Protein AF-A0A6A5HK10-F1 (afdb_monomer)

Sequence (212 aa):
MHELLRQLNNTPPDVFVHPAGTGGTLSSIGRYAKKYGLKTEIVLADTQYSVYFDYVLNGTFSENTGAHHWITPGMAGIGYGAMGPARIAQTTSLDPAVIDRVLKMPDLASTAAMKVARDIGINGGTSTGVNFLAALHIGALLPPDRPVTVATILADSGKYYETTYFNREWIGAKFEFHGGLKVFDCWVEIIKKCFENGKDPLKIGQEACKNF

Nearest PDB structures (foldseek):
  3spx-as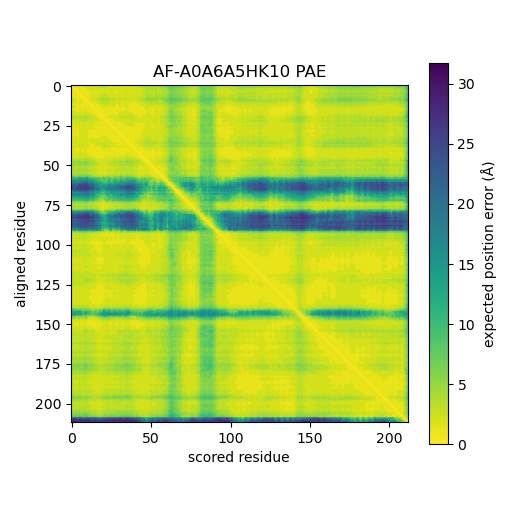sembly1_A  TM=8.110E-01  e=4.052E-06  Leishmania donovani
  7cm8-assembly1_A-2  TM=7.970E-01  e=3.004E-06  Haemophilus influenzae Rd KW20
  8b9y-assembly1_B  TM=7.874E-01  e=4.849E-06  Trypanosoma cruzi
  8b9y-assembly2_D  TM=7.874E-01  e=1.121E-05  Trypanosoma cruzi
  5xcw-assembly1_X-2  TM=8.137E-01  e=3.099E-05  Haemophilus influenzae Rd KW20

Secondary structure (DSSP, 8-state):
-HHHHHHTTTPPPSEEEE--SSSHHHHHHHHHHHHTT---EEEEEEETT-SHHHHHHHSS--TTSGGGG--TT--TTSS--SSSTTTTT---S--GGG-SEEEEE-HHHHHHHHHHHHHTT--B-HHHHHHHHHHHHHHHHS-TTS---EE----SBGGGGTTTTT-HHHHHHHSGGGTHHHHHHHHHHHHHHHHHHT--HHHHHHHHS---

pLDDT: mean 89.53, std 13.71, range [44.16, 98.69]

Solvent-accessible surface area (backbone atoms only — not comparable to full-atom values): 11323 Å² total; per-residue (Å²): 94,72,66,56,21,62,75,45,77,70,42,72,41,48,28,40,40,39,55,36,46,59,19,49,68,60,26,54,39,20,48,48,30,62,75,70,68,47,80,44,46,26,31,39,40,26,37,63,30,23,33,56,54,52,24,52,77,66,77,43,83,54,93,83,32,34,38,90,61,47,54,76,74,64,48,68,84,34,38,44,51,64,67,63,51,62,63,70,72,69,58,65,53,51,49,47,90,44,50,75,44,75,42,79,40,51,52,58,51,18,40,20,30,25,50,55,40,37,77,76,72,46,62,32,26,58,55,32,1,40,34,50,45,47,47,44,34,53,57,42,72,48,70,88,88,56,93,77,46,73,41,70,76,69,87,47,56,27,79,84,28,56,81,36,78,68,22,65,69,44,38,34,71,49,33,44,92,70,40,19,55,66,27,32,53,43,29,37,54,40,42,53,57,16,69,76,70,59,44,40,30,60,68,52,32,62,71,72,37,55,76,127

Foldseek 3Di:
DVVCCVVVVNQDFQEEEFFDLLQQVLLVVLCVCVVVVHNYAREHLAEQQAQVQVCLVPVARDPPRSLVVDAPPTFPSGGDHCDDPNVVVRGGSNDSVSHRYYHYDYQLLLLLQCVLCVVVPNFAGSRNSSLRLVVLQVQQVDDPPDDGGYDYDRPGGNVVAVVASVDLVNQQVRCVVQVHPQLSVLSNVLSVVCVVVSHRSRVVSVVVRHRD

Organism: Caenorhabditis remanei (NCBI:txid31234)

InterPro domains:
  IPR001926 Tryptophan synthase beta chain-like, PALP domain [PF00291] (2-150)
  IPR036052 Tryptophan synthase beta chain-like, PALP domain superfamily [G3DSA:3.40.50.1100] (1-175)
  IPR036052 Tryptophan synthase beta chain-like, PALP domain superfamily [SSF53686] (2-172)
  IPR050214 Cysteine synthase/Cystathionine beta-synthase [PTHR10314] (1-170)

Mean predicted aligned error: 5.03 Å

Structure (mmCIF, N/CA/C/O backbone):
data_AF-A0A6A5HK10-F1
#
_entry.id   AF-A0A6A5HK10-F1
#
loop_
_atom_site.group_PDB
_atom_site.id
_atom_site.type_symbol
_atom_site.label_atom_id
_atom_site.label_alt_id
_atom_site.label_comp_id
_atom_site.label_asym_id
_atom_site.label_entity_id
_atom_site.label_seq_id
_atom_site.pdbx_PDB_ins_code
_atom_site.Cartn_x
_atom_site.Cartn_y
_atom_site.Cartn_z
_atom_site.occupancy
_atom_site.B_iso_or_equiv
_atom_site.auth_seq_id
_atom_site.auth_comp_id
_atom_site.auth_asym_id
_atom_site.auth_atom_id
_atom_site.pdbx_PDB_model_num
ATOM 1 N N . MET A 1 1 ? -10.322 11.257 8.857 1.00 93.56 1 MET A N 1
ATOM 2 C CA . MET A 1 1 ? -11.019 10.300 9.752 1.00 93.56 1 MET A CA 1
ATOM 3 C C . MET A 1 1 ? -12.491 10.654 9.905 1.00 93.56 1 MET A C 1
ATOM 5 O O . MET A 1 1 ? -13.304 9.758 9.754 1.00 93.56 1 MET A O 1
ATOM 9 N N . HIS A 1 2 ? -12.858 11.923 10.129 1.00 94.56 2 HIS A N 1
ATOM 10 C CA . HIS A 1 2 ? -14.268 12.345 10.123 1.00 94.56 2 HIS A CA 1
ATOM 11 C C . HIS A 1 2 ? -15.047 11.864 8.887 1.00 94.56 2 HIS A C 1
ATOM 13 O O . HIS A 1 2 ? -16.120 11.287 9.033 1.00 94.56 2 HIS A O 1
ATOM 19 N N . GLU A 1 3 ? -14.495 12.026 7.681 1.00 96.69 3 GLU A N 1
ATOM 20 C CA . GLU A 1 3 ? -15.150 11.575 6.448 1.00 96.69 3 GLU A CA 1
ATOM 21 C C . GLU A 1 3 ? -15.277 10.051 6.378 1.00 96.69 3 GLU A C 1
ATOM 23 O O . GLU A 1 3 ? -16.333 9.566 5.983 1.00 96.69 3 GLU A O 1
ATOM 28 N N . LEU A 1 4 ? -14.248 9.309 6.810 1.00 96.50 4 LEU A N 1
ATOM 29 C CA . LEU A 1 4 ? -14.285 7.842 6.876 1.00 96.50 4 LEU A CA 1
ATOM 30 C C . LEU A 1 4 ? -15.391 7.371 7.823 1.00 96.50 4 LEU A C 1
ATOM 32 O O . LEU A 1 4 ? -16.206 6.539 7.446 1.00 96.50 4 LEU A O 1
ATOM 36 N N . LEU A 1 5 ? -15.473 7.956 9.021 1.00 97.12 5 LEU A N 1
ATOM 37 C CA . LEU A 1 5 ? -16.539 7.655 9.977 1.00 97.12 5 LEU A CA 1
ATOM 38 C C . LEU A 1 5 ? -17.911 7.959 9.381 1.00 97.12 5 LEU A C 1
ATOM 40 O O . LEU A 1 5 ? -18.800 7.121 9.450 1.00 97.12 5 LEU A O 1
ATOM 44 N N . ARG A 1 6 ? -18.079 9.115 8.732 1.00 97.19 6 ARG A N 1
ATOM 45 C CA . ARG A 1 6 ? -19.342 9.475 8.080 1.00 97.19 6 ARG A CA 1
ATOM 46 C C . ARG A 1 6 ? -19.744 8.463 7.003 1.00 97.19 6 ARG A C 1
ATOM 48 O O . ARG A 1 6 ? -20.916 8.118 6.918 1.00 97.19 6 ARG A O 1
ATOM 55 N N . GLN A 1 7 ? -18.792 7.987 6.199 1.00 97.06 7 GLN A N 1
ATOM 56 C CA . GL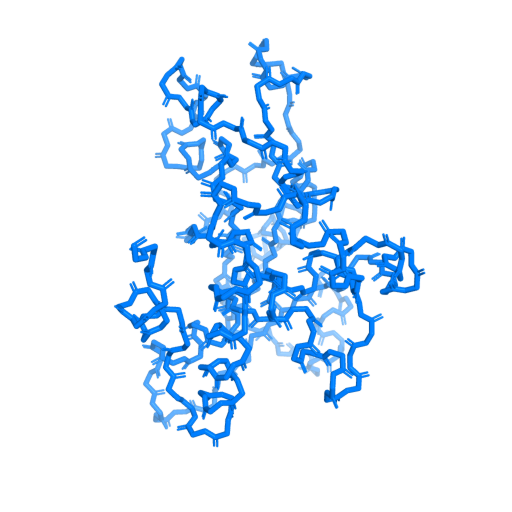N A 1 7 ? -19.026 6.963 5.172 1.00 97.06 7 GLN A CA 1
ATOM 57 C C . GLN A 1 7 ? -19.335 5.583 5.767 1.00 97.06 7 GLN A C 1
ATOM 59 O O . GLN A 1 7 ? -20.059 4.806 5.153 1.00 97.06 7 GLN A O 1
ATOM 64 N N . LEU A 1 8 ? -18.827 5.299 6.966 1.00 96.19 8 LEU A N 1
ATOM 65 C CA . LEU A 1 8 ? -19.016 4.045 7.694 1.00 96.19 8 LEU A CA 1
ATOM 66 C C . LEU A 1 8 ? -20.099 4.148 8.785 1.00 96.19 8 LEU A C 1
ATOM 68 O O . LEU A 1 8 ? -20.058 3.423 9.776 1.00 96.19 8 LEU A O 1
ATOM 72 N N . ASN A 1 9 ? -21.074 5.054 8.635 1.00 96.06 9 ASN A N 1
ATOM 73 C CA . ASN A 1 9 ? -22.184 5.243 9.584 1.00 96.06 9 ASN A CA 1
ATOM 74 C C . ASN A 1 9 ? -21.721 5.430 11.044 1.00 96.06 9 ASN A C 1
ATOM 76 O O . ASN A 1 9 ? -22.283 4.857 11.975 1.00 96.06 9 ASN A O 1
ATOM 80 N N . ASN A 1 10 ? -20.668 6.225 11.236 1.00 95.25 10 ASN A N 1
ATOM 81 C CA . ASN A 1 10 ? -19.973 6.489 12.500 1.00 95.25 10 ASN A CA 1
ATOM 82 C C . ASN A 1 10 ? -19.338 5.260 13.173 1.00 95.25 10 ASN A C 1
ATOM 84 O O . ASN A 1 10 ? -18.921 5.344 14.327 1.00 95.25 10 ASN A O 1
ATOM 88 N N . THR A 1 11 ? -19.205 4.148 12.451 1.00 95.81 11 THR A N 1
ATOM 89 C CA . THR A 1 11 ? -18.450 2.976 12.898 1.00 95.81 11 THR A CA 1
ATOM 90 C C . THR A 1 11 ? -16.995 3.125 12.446 1.00 95.81 11 THR A C 1
ATOM 92 O O . THR A 1 11 ? -16.746 3.292 11.251 1.00 95.81 11 THR A O 1
ATOM 95 N N . PRO A 1 12 ? -16.007 3.108 13.358 1.00 97.06 12 PRO A N 1
ATOM 96 C CA . PRO A 1 12 ? -14.603 3.127 12.964 1.00 97.06 12 PRO A CA 1
ATOM 97 C C . PRO A 1 12 ? -14.253 1.883 12.141 1.00 97.06 12 PRO A C 1
ATOM 99 O O . PRO A 1 12 ? -14.742 0.801 12.467 1.00 97.06 12 PRO A O 1
ATOM 102 N N . PRO A 1 13 ? -13.399 2.000 11.108 1.00 97.38 13 PRO A N 1
ATOM 103 C CA . PRO A 1 13 ? -12.876 0.813 10.448 1.00 97.38 13 PRO A CA 1
ATOM 104 C C . PRO A 1 13 ? -12.025 0.018 11.444 1.00 97.38 13 PRO A C 1
ATOM 106 O O . PRO A 1 13 ? -11.360 0.615 12.298 1.00 97.38 13 PRO A O 1
ATOM 109 N N . ASP A 1 14 ? -12.010 -1.308 11.318 1.00 96.94 14 ASP A N 1
ATOM 110 C CA . ASP A 1 14 ? -11.119 -2.159 12.112 1.00 96.94 14 ASP A CA 1
ATOM 111 C C . ASP A 1 14 ? -9.655 -1.800 11.830 1.00 96.94 14 ASP A C 1
ATOM 113 O O . ASP A 1 14 ? -8.837 -1.721 12.745 1.00 96.94 14 ASP A O 1
ATOM 117 N N . VAL A 1 15 ? -9.342 -1.531 10.557 1.00 98.12 15 VAL A N 1
ATOM 118 C CA . VAL A 1 15 ? -7.991 -1.212 10.095 1.00 98.12 15 VAL A CA 1
ATOM 119 C C . VAL A 1 15 ? -8.024 -0.026 9.138 1.00 98.12 15 VAL A C 1
ATOM 121 O O . VAL A 1 15 ? -8.828 0.012 8.208 1.00 98.12 15 VAL A O 1
ATOM 124 N N . PHE A 1 16 ? -7.117 0.927 9.324 1.00 98.62 16 PHE A N 1
ATOM 125 C CA . PHE A 1 16 ? -6.776 1.923 8.314 1.00 98.62 16 PHE A CA 1
ATOM 126 C C . PHE A 1 16 ? -5.369 1.643 7.785 1.00 98.62 16 PHE A C 1
ATOM 128 O O . PHE A 1 16 ? -4.398 1.723 8.536 1.00 98.62 16 PHE A O 1
ATOM 135 N N . VAL A 1 17 ? -5.254 1.341 6.492 1.00 98.56 17 VAL A N 1
ATOM 136 C CA . VAL A 1 17 ? -3.976 1.043 5.832 1.00 98.56 17 VAL A CA 1
ATOM 137 C C . VAL A 1 17 ? -3.666 2.081 4.763 1.00 98.56 17 VAL A C 1
ATOM 139 O O . VAL A 1 17 ? -4.534 2.442 3.965 1.00 98.56 17 VAL A O 1
ATOM 142 N N . HIS A 1 18 ? -2.434 2.587 4.748 1.00 98.19 18 HIS A N 1
ATOM 143 C CA . HIS A 1 18 ? -1.987 3.537 3.731 1.00 98.19 18 HIS A CA 1
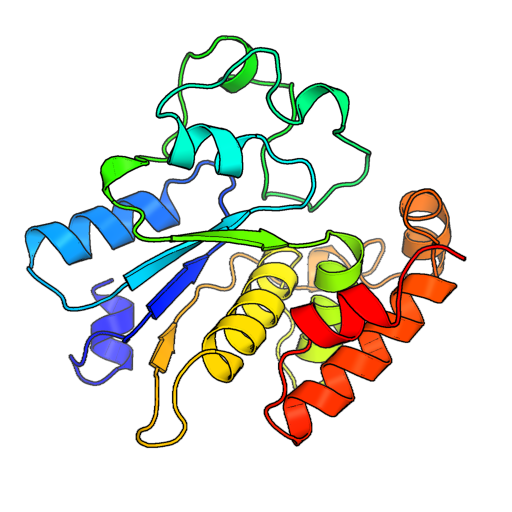ATOM 144 C C . HIS A 1 18 ? -0.453 3.510 3.577 1.00 98.19 18 HIS A C 1
ATOM 146 O O . HIS A 1 18 ? 0.239 3.298 4.572 1.00 98.19 18 HIS A O 1
ATOM 152 N N . PRO A 1 19 ? 0.125 3.739 2.382 1.00 95.88 19 PRO A N 1
ATOM 153 C CA . PRO A 1 19 ? 1.556 3.981 2.224 1.00 95.88 19 PRO A CA 1
ATOM 154 C C . PRO A 1 19 ? 1.944 5.398 2.657 1.00 95.88 19 PRO A C 1
ATOM 156 O O . PRO A 1 19 ? 1.123 6.314 2.673 1.00 95.88 19 PRO A O 1
ATOM 159 N N . ALA A 1 20 ? 3.213 5.638 2.965 1.00 92.12 20 ALA A N 1
ATOM 160 C CA . ALA A 1 20 ? 3.693 6.982 3.282 1.00 92.12 20 ALA A CA 1
ATOM 161 C C . ALA A 1 20 ? 4.482 7.584 2.113 1.00 92.12 20 ALA A C 1
ATOM 163 O O . ALA A 1 20 ? 5.453 6.997 1.659 1.00 92.12 20 ALA A O 1
ATOM 164 N N . GLY A 1 21 ? 4.077 8.773 1.657 1.00 88.00 21 GLY A N 1
ATOM 165 C CA . GLY A 1 21 ? 4.952 9.714 0.947 1.00 88.00 21 GLY A CA 1
ATOM 166 C C . GLY A 1 21 ? 5.618 10.632 1.967 1.00 88.00 21 GLY A C 1
ATOM 167 O O . GLY A 1 21 ? 6.650 10.302 2.519 1.00 88.00 21 GLY A O 1
ATOM 168 N N . THR A 1 22 ? 4.972 11.742 2.331 1.00 88.38 22 THR A N 1
ATOM 169 C CA . THR A 1 22 ? 5.399 12.561 3.486 1.00 88.38 22 THR A CA 1
ATOM 170 C C . THR A 1 22 ? 4.969 11.986 4.838 1.00 88.38 22 THR A C 1
ATOM 172 O O . THR A 1 22 ? 5.398 12.479 5.872 1.00 88.38 22 THR A O 1
ATOM 175 N N . GLY A 1 23 ? 4.051 11.014 4.852 1.00 90.38 23 GLY A N 1
ATOM 176 C CA . GLY A 1 23 ? 3.466 10.428 6.065 1.00 90.38 23 GLY A CA 1
ATOM 177 C C . GLY A 1 23 ? 2.301 11.198 6.697 1.00 90.38 23 GLY A C 1
ATOM 178 O O . GLY A 1 23 ? 1.623 10.661 7.571 1.00 90.38 23 GLY A O 1
ATOM 179 N N . GLY A 1 24 ? 1.988 12.408 6.218 1.00 93.44 24 GLY A N 1
ATOM 180 C CA . GLY A 1 24 ? 0.959 13.262 6.825 1.00 93.44 24 GLY A CA 1
ATOM 181 C C . GLY A 1 24 ? -0.437 12.627 6.907 1.00 93.44 24 GLY A C 1
ATOM 182 O O . GLY A 1 24 ? -1.136 12.835 7.901 1.00 93.44 24 GLY A O 1
ATOM 183 N N . THR A 1 25 ? -0.831 11.820 5.914 1.00 95.56 25 THR A N 1
ATOM 184 C CA . THR A 1 25 ? -2.122 11.106 5.899 1.00 95.56 25 THR A CA 1
ATOM 185 C C . THR A 1 25 ? -2.235 10.115 7.054 1.00 95.56 25 THR A C 1
ATOM 187 O O . THR A 1 25 ? -3.157 10.223 7.864 1.00 95.56 25 THR A O 1
ATOM 190 N N . LEU A 1 26 ? -1.276 9.186 7.158 1.00 95.69 26 LEU A N 1
ATOM 191 C CA . LEU A 1 26 ? -1.236 8.183 8.225 1.00 95.69 26 LEU A CA 1
ATOM 192 C C . LEU A 1 26 ? -1.211 8.847 9.591 1.00 95.69 26 LEU A C 1
ATOM 194 O O . LEU A 1 26 ? -2.022 8.522 10.451 1.00 95.69 26 LEU A O 1
ATOM 198 N N . SER A 1 27 ? -0.331 9.827 9.774 1.00 96.06 27 SER A N 1
ATOM 199 C CA . SER A 1 27 ? -0.142 10.440 11.083 1.00 96.06 27 SER A CA 1
ATOM 200 C C . SER A 1 27 ? -1.325 11.284 11.517 1.00 96.06 27 SER A C 1
ATOM 202 O O . SER A 1 27 ? -1.680 11.287 12.691 1.00 96.06 27 SER A O 1
ATOM 204 N N . SER A 1 28 ? -1.999 11.961 10.588 1.00 97.06 28 SER A N 1
ATOM 205 C CA . SER A 1 28 ? -3.212 12.713 10.920 1.00 97.06 28 SER A CA 1
ATOM 206 C C . SER A 1 28 ? -4.371 11.788 11.285 1.00 97.06 28 SER A C 1
ATOM 208 O O . SER A 1 28 ? -5.095 12.063 12.242 1.00 97.06 28 SER A O 1
ATOM 210 N N . ILE A 1 29 ? -4.533 10.674 10.567 1.00 97.94 29 ILE A N 1
ATOM 211 C CA . ILE A 1 29 ? -5.578 9.685 10.859 1.00 97.94 29 ILE A CA 1
ATOM 212 C C . ILE A 1 29 ? -5.277 8.940 12.160 1.00 97.94 29 ILE A C 1
ATOM 214 O O . ILE A 1 29 ? -6.175 8.803 12.988 1.00 97.94 29 ILE A O 1
ATOM 218 N N . GLY A 1 30 ? -4.026 8.542 12.387 1.00 98.06 30 GLY A N 1
ATOM 219 C CA . GLY A 1 30 ? -3.610 7.877 13.614 1.00 98.06 30 GLY A CA 1
ATOM 220 C C . GLY A 1 30 ? -3.721 8.779 14.839 1.00 98.06 30 GLY A C 1
ATOM 221 O O . GLY A 1 30 ? -4.341 8.381 15.822 1.00 98.06 30 GLY A O 1
ATOM 222 N N . ARG A 1 31 ? -3.261 10.039 14.770 1.00 98.19 31 ARG A N 1
ATOM 223 C CA . ARG A 1 31 ? -3.479 11.017 15.855 1.00 98.19 31 ARG A CA 1
ATOM 224 C C . ARG A 1 31 ? -4.957 11.184 16.176 1.00 98.19 31 ARG A C 1
ATOM 226 O O . ARG A 1 31 ? -5.318 11.253 17.347 1.00 98.19 31 ARG A O 1
ATOM 233 N N . TYR A 1 32 ? -5.813 11.235 15.155 1.00 98.25 32 TYR A N 1
ATOM 234 C CA . TYR A 1 32 ? -7.254 11.298 15.362 1.00 98.25 32 TYR A CA 1
ATOM 235 C C . TYR A 1 32 ? -7.768 10.043 16.081 1.00 98.25 32 TYR A C 1
ATOM 237 O O . TYR A 1 32 ? -8.452 10.162 17.095 1.00 98.25 32 TYR A O 1
ATOM 245 N N . ALA A 1 33 ? -7.426 8.850 15.588 1.00 98.06 33 ALA A N 1
ATOM 246 C CA . ALA A 1 33 ? -7.862 7.590 16.184 1.00 98.06 33 ALA A CA 1
ATOM 247 C C . ALA A 1 33 ? -7.446 7.486 17.660 1.00 98.06 33 ALA A C 1
ATOM 249 O O . ALA A 1 33 ? -8.295 7.222 18.511 1.00 98.06 33 ALA A O 1
ATOM 250 N N . LYS A 1 34 ? -6.184 7.804 17.981 1.00 97.31 34 LYS A N 1
ATOM 251 C CA . LYS A 1 34 ? -5.669 7.807 19.360 1.00 97.31 34 LYS A CA 1
ATOM 252 C C . LYS A 1 34 ? -6.355 8.866 20.230 1.00 97.31 34 LYS A C 1
ATOM 254 O O . LYS A 1 34 ? -6.811 8.543 21.322 1.00 97.31 34 LYS A O 1
ATOM 259 N N . LYS A 1 35 ? -6.493 10.107 19.740 1.00 97.62 35 LYS A N 1
ATOM 260 C CA . LYS A 1 35 ? -7.126 11.217 20.480 1.00 97.62 35 LYS A CA 1
ATOM 261 C C . LYS A 1 35 ? -8.566 10.907 20.897 1.00 97.62 35 LYS A C 1
ATOM 263 O O . LYS A 1 35 ? -8.975 11.314 21.979 1.00 97.62 35 LYS A O 1
ATOM 268 N N . TYR A 1 36 ? -9.324 10.222 20.043 1.00 97.00 36 TYR A N 1
ATOM 269 C CA . TYR A 1 36 ? -10.736 9.909 20.282 1.00 97.00 36 TYR A CA 1
ATOM 270 C C . TYR A 1 36 ? -10.982 8.461 20.734 1.00 97.00 36 TYR A C 1
ATOM 272 O O . TYR A 1 36 ? -12.134 8.043 20.811 1.00 97.00 36 TYR A O 1
ATOM 280 N N . GLY A 1 37 ? -9.929 7.691 21.035 1.00 97.00 37 GLY A N 1
ATOM 281 C CA . GLY A 1 37 ? -10.053 6.311 21.515 1.00 97.00 37 GLY A CA 1
ATOM 282 C C . GLY A 1 37 ? -10.725 5.358 20.520 1.00 97.00 37 GLY A C 1
ATOM 283 O O . GLY A 1 37 ? -11.408 4.420 20.933 1.00 97.00 37 GLY A O 1
ATOM 284 N N . LEU A 1 38 ? -10.574 5.599 19.213 1.00 97.75 38 LEU A N 1
ATOM 285 C CA . LEU A 1 38 ? -11.137 4.723 18.187 1.00 97.75 38 LEU A CA 1
ATOM 286 C C . LEU A 1 38 ? -10.386 3.390 18.167 1.00 97.75 38 LEU A C 1
ATOM 288 O O . LEU A 1 38 ? -9.155 3.363 18.162 1.00 97.75 38 LEU A O 1
ATOM 292 N N . LYS A 1 39 ? -11.127 2.282 18.082 1.00 95.88 39 LYS A N 1
ATOM 293 C CA . LYS A 1 39 ? -10.571 0.929 17.928 1.00 95.88 39 LYS A CA 1
ATOM 294 C C . LYS A 1 39 ? -10.190 0.638 16.469 1.00 95.88 39 LYS A C 1
ATOM 296 O O . LYS A 1 39 ? -10.662 -0.333 15.894 1.00 95.88 39 LYS A O 1
ATOM 301 N N . THR A 1 40 ? -9.378 1.509 15.878 1.00 97.88 40 THR A N 1
ATOM 302 C CA . THR A 1 40 ? -8.853 1.361 14.515 1.00 97.88 40 THR A CA 1
ATOM 303 C C . THR A 1 40 ? -7.356 1.100 14.590 1.00 97.88 40 THR A C 1
ATOM 305 O O . THR A 1 40 ? -6.626 1.932 15.125 1.00 97.88 40 THR A O 1
ATOM 308 N N . GLU A 1 41 ? -6.906 -0.022 14.032 1.00 98.00 41 GLU A N 1
ATOM 309 C CA . GLU A 1 41 ? -5.485 -0.316 13.836 1.00 98.00 41 GLU A CA 1
ATOM 310 C C . GLU A 1 41 ? -4.932 0.544 12.689 1.00 98.00 41 GLU A C 1
ATOM 312 O O . GLU A 1 41 ? -5.476 0.549 11.582 1.00 98.00 41 GLU A O 1
ATOM 317 N N . ILE A 1 42 ? -3.846 1.272 12.935 1.00 98.56 42 ILE A N 1
ATOM 318 C CA . ILE A 1 42 ? -3.181 2.111 11.936 1.00 98.56 42 ILE A CA 1
ATOM 319 C C . ILE A 1 42 ? -2.000 1.351 11.341 1.00 98.56 42 ILE A C 1
ATOM 321 O O . ILE A 1 42 ? -1.029 1.048 12.035 1.00 98.56 42 ILE A O 1
ATOM 325 N N . VAL A 1 43 ? -2.065 1.074 10.039 1.00 98.56 43 VAL A N 1
ATOM 326 C CA . VAL A 1 43 ? -1.081 0.244 9.340 1.00 98.56 43 VAL A CA 1
ATOM 327 C C . VAL A 1 43 ? -0.353 1.047 8.270 1.00 98.56 43 VAL A C 1
ATOM 329 O O . VAL A 1 43 ? -0.962 1.546 7.320 1.00 98.56 43 VAL A O 1
ATOM 332 N N . LEU A 1 44 ? 0.972 1.116 8.384 1.00 97.94 44 LEU A N 1
ATOM 333 C CA . LEU A 1 44 ? 1.826 1.590 7.299 1.00 97.94 44 LEU A CA 1
ATOM 334 C C . LEU A 1 44 ? 2.085 0.440 6.316 1.00 97.94 44 LEU A C 1
ATOM 336 O O . LEU A 1 44 ? 2.703 -0.556 6.680 1.00 97.94 44 LEU A O 1
ATOM 340 N N . ALA A 1 45 ? 1.657 0.598 5.065 1.00 97.69 45 ALA A N 1
ATOM 341 C CA . ALA A 1 45 ? 2.044 -0.285 3.964 1.00 97.69 45 ALA A CA 1
ATOM 342 C C . ALA A 1 45 ? 3.238 0.325 3.219 1.00 97.69 45 ALA A C 1
ATOM 344 O O . ALA A 1 45 ? 3.074 1.129 2.302 1.00 97.69 45 ALA A O 1
ATOM 345 N N . ASP A 1 46 ? 4.447 0.001 3.664 1.00 93.69 46 ASP A N 1
ATOM 346 C CA . ASP A 1 46 ? 5.676 0.590 3.149 1.00 93.69 46 ASP A CA 1
ATOM 347 C C . ASP A 1 46 ? 6.176 -0.117 1.882 1.00 93.69 46 ASP A C 1
ATOM 349 O O . ASP A 1 46 ? 6.037 -1.328 1.737 1.00 93.69 46 ASP A O 1
ATOM 353 N N . THR A 1 47 ? 6.784 0.631 0.967 1.00 91.00 47 THR A N 1
ATOM 354 C CA . THR A 1 47 ? 7.289 0.097 -0.316 1.00 91.00 47 THR A CA 1
ATOM 355 C C . THR A 1 47 ? 8.637 -0.602 -0.138 1.00 91.00 47 THR A C 1
ATOM 357 O O . THR A 1 47 ? 9.346 -0.351 0.846 1.00 91.00 47 THR A O 1
ATOM 360 N N . GLN A 1 48 ? 8.995 -1.495 -1.068 1.00 87.19 48 GLN A N 1
ATOM 361 C CA . GLN A 1 48 ? 10.039 -2.513 -0.891 1.00 87.19 48 GLN A CA 1
ATOM 362 C C . GLN A 1 48 ? 11.376 -1.938 -0.414 1.00 87.19 48 GLN A C 1
ATOM 364 O O . GLN A 1 48 ? 12.028 -2.525 0.450 1.00 87.19 48 GLN A O 1
ATOM 369 N N . TYR A 1 49 ? 11.747 -0.764 -0.918 1.00 81.69 49 TYR A N 1
ATOM 370 C CA . TYR A 1 49 ? 13.036 -0.139 -0.627 1.00 81.69 49 TYR A CA 1
ATOM 371 C C . TYR A 1 49 ? 12.948 1.155 0.173 1.00 81.69 49 TYR A C 1
ATOM 373 O O . TYR A 1 49 ? 13.952 1.841 0.363 1.00 81.69 49 TYR A O 1
ATOM 381 N N . SER A 1 50 ? 11.760 1.510 0.657 1.00 82.81 50 SER A N 1
ATOM 382 C CA . SER A 1 50 ? 11.624 2.687 1.498 1.00 82.81 50 SER A CA 1
ATOM 383 C C . SER A 1 50 ? 12.227 2.469 2.884 1.00 82.81 50 SER A C 1
ATOM 385 O O . SER A 1 50 ? 12.181 1.379 3.454 1.00 82.81 50 SER A O 1
ATOM 387 N N . VAL A 1 51 ? 12.741 3.560 3.452 1.00 82.31 51 VAL A N 1
ATOM 388 C CA . VAL A 1 51 ? 13.293 3.598 4.814 1.00 82.31 51 VAL A CA 1
ATOM 389 C C . VAL A 1 51 ? 12.233 3.671 5.926 1.00 82.31 51 VAL A C 1
ATOM 391 O O . VAL A 1 51 ? 12.590 3.642 7.103 1.00 82.31 51 VAL A O 1
ATOM 394 N N . TYR A 1 52 ? 10.935 3.799 5.607 1.00 85.69 52 TYR A N 1
ATOM 395 C CA . TYR A 1 52 ? 9.922 4.045 6.639 1.00 85.69 52 TYR A CA 1
ATOM 396 C C . TYR A 1 52 ? 9.612 2.831 7.500 1.00 85.69 52 TYR A C 1
ATOM 398 O O . TYR A 1 52 ? 9.303 3.003 8.675 1.00 85.69 52 TYR A O 1
ATOM 406 N N . PHE A 1 53 ? 9.731 1.622 6.959 1.00 87.25 53 PHE A N 1
ATOM 407 C CA . PHE A 1 53 ? 9.606 0.401 7.748 1.00 87.25 53 PHE A CA 1
ATOM 408 C C . PHE A 1 53 ? 10.559 0.408 8.946 1.00 87.25 53 PHE A C 1
ATOM 410 O O . PHE A 1 53 ? 10.123 0.276 10.088 1.00 87.25 53 PHE A O 1
ATOM 417 N N . ASP A 1 54 ? 11.841 0.669 8.694 1.00 81.62 54 ASP A N 1
ATOM 418 C CA . ASP A 1 54 ? 12.863 0.724 9.739 1.00 81.62 54 ASP A CA 1
ATOM 419 C C . ASP A 1 54 ? 12.656 1.924 10.666 1.00 81.62 54 ASP A C 1
ATOM 421 O O . ASP A 1 54 ? 12.847 1.813 11.875 1.00 81.62 54 ASP A O 1
ATOM 425 N N . TYR A 1 55 ? 12.228 3.064 10.115 1.00 82.38 55 TYR A N 1
ATOM 426 C CA . TYR A 1 55 ? 11.935 4.261 10.900 1.00 82.38 55 TYR A CA 1
ATOM 427 C C . TYR A 1 55 ? 10.808 4.039 11.911 1.00 82.38 55 TYR A C 1
ATOM 429 O O . TYR A 1 55 ? 10.920 4.474 13.054 1.00 82.38 55 TYR A O 1
ATOM 437 N N . VAL A 1 56 ? 9.737 3.343 11.520 1.00 87.50 56 VAL A N 1
ATOM 438 C CA . VAL A 1 56 ? 8.626 3.028 12.426 1.00 87.50 56 VAL A CA 1
ATOM 439 C C . VAL A 1 56 ? 9.058 2.047 13.511 1.00 87.50 56 VAL A C 1
ATOM 441 O O . VAL A 1 56 ? 8.688 2.233 14.665 1.00 87.50 56 VAL A O 1
ATOM 444 N N . LEU A 1 57 ? 9.871 1.043 13.171 1.00 86.62 57 LEU A N 1
ATOM 445 C CA . LEU A 1 57 ? 10.341 0.059 14.149 1.00 86.62 57 LEU A CA 1
ATOM 446 C C . LEU A 1 57 ? 11.367 0.628 15.137 1.00 86.62 57 LEU A C 1
ATOM 448 O O . LEU A 1 57 ? 11.338 0.278 16.314 1.00 86.62 57 LEU A O 1
ATOM 452 N N . ASN A 1 58 ? 12.263 1.499 14.671 1.00 82.06 58 ASN A N 1
ATOM 453 C CA . ASN A 1 58 ? 13.424 1.945 15.448 1.00 82.06 58 ASN A CA 1
ATOM 454 C C . ASN A 1 58 ? 13.312 3.394 15.952 1.00 82.06 58 ASN A C 1
ATOM 456 O O . ASN A 1 58 ? 14.202 3.870 16.657 1.00 82.06 58 ASN A O 1
ATOM 460 N N . GLY A 1 59 ? 12.279 4.137 15.541 1.00 74.75 59 GLY A N 1
ATOM 461 C CA . GLY A 1 59 ? 12.094 5.563 15.846 1.00 74.75 59 GLY A CA 1
ATOM 462 C C . GLY A 1 59 ? 13.140 6.496 15.221 1.00 74.75 59 GLY A C 1
ATOM 463 O O . GLY A 1 59 ? 13.090 7.709 15.423 1.00 74.75 59 GLY A O 1
ATOM 464 N N . THR A 1 60 ? 14.099 5.953 14.471 1.00 69.44 60 THR A N 1
ATOM 465 C CA . THR A 1 60 ? 15.227 6.675 13.878 1.00 69.44 60 THR A CA 1
ATOM 466 C C . THR A 1 60 ? 15.552 6.110 12.500 1.00 69.44 60 THR A C 1
ATOM 468 O O . THR A 1 60 ? 15.344 4.926 12.229 1.00 69.44 60 THR A O 1
ATOM 471 N N . PHE A 1 61 ? 16.053 6.967 11.611 1.00 68.50 61 PHE A N 1
ATOM 472 C CA . PHE A 1 61 ? 16.633 6.527 10.348 1.00 68.50 61 PHE A CA 1
ATOM 473 C C . PHE A 1 61 ? 18.079 6.100 10.629 1.00 68.50 61 PHE A C 1
ATOM 475 O O . PHE A 1 61 ? 18.895 6.934 11.012 1.00 68.50 61 PHE A O 1
ATOM 482 N N . SER A 1 62 ? 18.400 4.814 10.497 1.00 57.53 62 SER A N 1
ATOM 483 C CA . SER A 1 62 ? 19.788 4.341 10.571 1.00 57.53 62 SER A CA 1
ATOM 484 C C . SER A 1 62 ? 20.477 4.442 9.204 1.00 57.53 62 SER A C 1
ATOM 486 O O . SER A 1 62 ? 19.820 4.452 8.162 1.00 57.53 62 SER A O 1
ATOM 488 N N . GLU A 1 63 ? 21.810 4.475 9.173 1.00 51.56 63 GLU A N 1
ATOM 489 C CA . GLU A 1 63 ? 22.568 4.395 7.908 1.00 51.56 63 GLU A CA 1
ATOM 490 C C . GLU A 1 63 ? 22.331 3.064 7.169 1.00 51.56 63 GLU A C 1
ATOM 492 O O . GLU A 1 63 ? 22.458 3.000 5.954 1.00 51.56 63 GLU A O 1
ATOM 497 N N . ASN A 1 64 ? 21.878 2.029 7.887 1.00 50.78 64 ASN A N 1
ATOM 498 C CA . ASN A 1 64 ? 21.497 0.728 7.331 1.00 50.78 64 ASN A CA 1
ATOM 499 C C . ASN A 1 64 ? 20.053 0.681 6.811 1.00 50.78 64 ASN A C 1
ATOM 501 O O . ASN A 1 64 ? 19.587 -0.382 6.402 1.00 50.78 64 ASN A O 1
ATOM 505 N N . THR A 1 65 ? 19.324 1.799 6.857 1.00 53.53 65 THR A N 1
ATOM 506 C CA . THR A 1 65 ? 17.999 1.893 6.239 1.00 53.53 65 THR A CA 1
ATOM 507 C C . THR A 1 65 ? 18.129 1.580 4.753 1.00 53.53 65 THR A C 1
ATOM 509 O O . THR A 1 65 ? 19.139 1.922 4.142 1.00 53.53 65 THR A O 1
ATOM 512 N N . GLY A 1 66 ? 17.130 0.929 4.153 1.00 51.78 66 GLY A N 1
ATOM 513 C CA . GLY A 1 66 ? 17.139 0.424 2.766 1.00 51.78 66 GLY A CA 1
ATOM 514 C C . GLY A 1 66 ? 17.484 1.413 1.633 1.00 51.78 66 GLY A C 1
ATOM 515 O O . GLY A 1 66 ? 17.385 1.050 0.468 1.00 51.78 66 GLY A O 1
ATOM 516 N N . ALA A 1 67 ? 17.933 2.629 1.947 1.00 52.88 67 ALA A N 1
ATOM 517 C CA . ALA A 1 67 ? 18.613 3.604 1.105 1.00 52.88 67 ALA A CA 1
ATOM 518 C C . ALA A 1 67 ? 19.603 2.996 0.096 1.00 52.88 67 ALA A C 1
ATOM 520 O O . ALA A 1 67 ? 19.503 3.289 -1.094 1.00 52.88 67 ALA A O 1
ATOM 521 N N . HIS A 1 68 ? 20.525 2.134 0.540 1.00 57.62 68 HIS A N 1
ATOM 522 C CA . HIS A 1 68 ? 21.484 1.451 -0.347 1.00 57.62 68 HIS A CA 1
ATOM 523 C C . HIS A 1 68 ? 20.828 0.412 -1.267 1.00 57.62 68 HIS A C 1
ATOM 525 O O . HIS A 1 68 ? 21.424 -0.013 -2.254 1.00 57.62 68 HIS A O 1
ATOM 531 N N . HIS A 1 69 ? 19.602 0.011 -0.941 1.00 60.19 69 HIS A N 1
ATOM 532 C CA . HIS A 1 69 ? 18.793 -0.931 -1.695 1.00 60.19 69 HIS A CA 1
ATOM 533 C C . HIS A 1 69 ? 17.723 -0.232 -2.542 1.00 60.19 69 HIS A C 1
ATOM 535 O O . HIS A 1 69 ? 16.991 -0.929 -3.229 1.00 60.19 69 HIS A O 1
ATOM 541 N N . TRP A 1 70 ? 17.613 1.106 -2.530 1.00 69.12 70 TRP A N 1
ATOM 542 C CA . TRP A 1 70 ? 16.636 1.810 -3.364 1.00 69.12 70 TRP A CA 1
ATOM 543 C C . TRP A 1 70 ? 16.949 1.642 -4.845 1.00 69.12 70 TRP A C 1
ATOM 545 O O . TRP A 1 70 ? 18.023 2.012 -5.321 1.00 69.12 70 TRP A O 1
ATOM 555 N N . ILE A 1 71 ? 15.965 1.142 -5.588 1.00 73.06 71 ILE A N 1
ATOM 556 C CA . ILE A 1 71 ? 16.082 0.867 -7.015 1.00 73.06 71 ILE A CA 1
ATOM 557 C C . ILE A 1 71 ? 14.998 1.647 -7.751 1.00 73.06 71 ILE A C 1
ATOM 559 O O . ILE A 1 71 ? 13.813 1.569 -7.439 1.00 73.06 71 ILE A O 1
ATOM 563 N N . THR A 1 72 ? 15.418 2.432 -8.743 1.00 76.44 72 THR A N 1
ATOM 564 C CA . THR A 1 72 ? 14.493 3.121 -9.656 1.00 76.44 72 THR A CA 1
ATOM 565 C C . THR A 1 72 ? 13.710 2.073 -10.460 1.00 76.44 72 THR A C 1
ATOM 567 O O . THR A 1 72 ? 14.328 1.121 -10.931 1.00 76.44 72 THR A O 1
ATOM 570 N N . PRO A 1 73 ? 12.388 2.231 -10.660 1.00 78.75 73 PRO A N 1
ATOM 571 C CA . PRO A 1 73 ? 11.600 3.449 -10.453 1.00 78.75 73 PRO A CA 1
ATOM 572 C C . PRO A 1 73 ? 11.025 3.622 -9.042 1.00 78.75 73 PRO A C 1
ATOM 574 O O . PRO A 1 73 ? 10.564 4.720 -8.730 1.00 78.75 73 PRO A O 1
ATOM 577 N N . GLY A 1 74 ? 11.062 2.584 -8.203 1.00 85.88 74 GLY A N 1
ATOM 578 C CA . GLY A 1 74 ? 10.282 2.529 -6.969 1.00 85.88 74 GLY A CA 1
ATOM 579 C C . GLY A 1 74 ? 8.782 2.656 -7.252 1.00 85.88 74 GLY A C 1
ATOM 580 O O . GLY A 1 74 ? 8.312 2.340 -8.347 1.00 85.88 74 GLY A O 1
ATOM 581 N N . MET A 1 75 ? 8.036 3.181 -6.282 1.00 90.81 75 MET A N 1
ATOM 582 C CA . MET A 1 75 ? 6.621 3.518 -6.435 1.00 90.81 75 MET A CA 1
ATOM 583 C C . MET A 1 75 ? 6.446 5.039 -6.392 1.00 90.81 75 MET A C 1
ATOM 585 O O . MET A 1 75 ? 6.774 5.690 -5.409 1.00 90.81 75 MET A O 1
ATOM 589 N N . ALA A 1 76 ? 5.925 5.644 -7.459 1.00 91.25 76 ALA A N 1
ATOM 590 C CA . ALA A 1 76 ? 5.837 7.104 -7.557 1.00 91.25 76 ALA A CA 1
ATOM 591 C C . ALA A 1 76 ? 5.008 7.724 -6.414 1.00 91.25 76 ALA A C 1
ATOM 593 O O . ALA A 1 76 ? 3.902 7.269 -6.134 1.00 91.25 76 ALA A O 1
ATOM 594 N N . GLY A 1 77 ? 5.519 8.788 -5.787 1.00 87.69 77 GLY A N 1
ATOM 595 C CA . GLY A 1 77 ? 4.805 9.571 -4.766 1.00 87.69 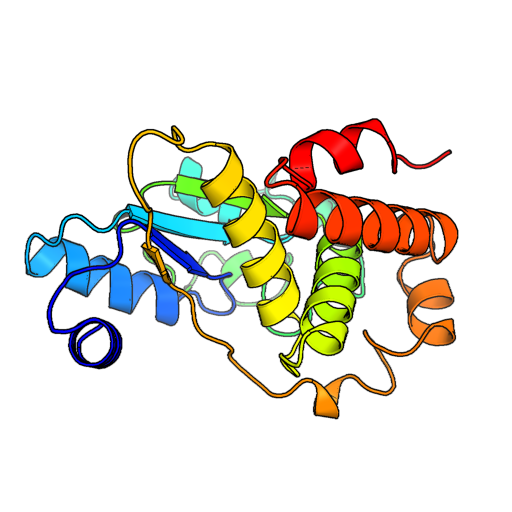77 GLY A CA 1
ATOM 596 C C . GLY A 1 77 ? 4.695 8.926 -3.377 1.00 87.69 77 GLY A C 1
ATOM 597 O O . GLY A 1 77 ? 4.192 9.571 -2.455 1.00 87.69 77 GLY A O 1
ATOM 598 N N . ILE A 1 78 ? 5.167 7.689 -3.209 1.00 89.12 78 ILE A N 1
ATOM 599 C CA . ILE A 1 78 ? 5.137 6.941 -1.949 1.00 89.12 78 ILE A CA 1
ATOM 600 C C . ILE A 1 78 ? 6.436 6.166 -1.744 1.00 89.12 78 ILE A C 1
ATOM 602 O O . ILE A 1 78 ? 7.183 5.906 -2.679 1.00 89.12 78 ILE A O 1
ATOM 606 N N . GLY A 1 79 ? 6.706 5.791 -0.503 1.00 80.19 79 GLY A N 1
ATOM 607 C CA . GLY A 1 79 ? 8.048 5.407 -0.120 1.00 80.19 79 GLY A CA 1
ATOM 608 C C . GLY A 1 79 ? 8.989 6.606 -0.117 1.00 80.19 79 GLY A C 1
ATOM 609 O O . GLY A 1 79 ? 8.755 7.653 -0.723 1.00 80.19 79 GLY A O 1
ATOM 610 N N . TYR A 1 80 ? 10.077 6.441 0.607 1.00 71.69 80 TYR A N 1
ATOM 611 C CA . TYR A 1 80 ? 11.130 7.427 0.734 1.00 71.69 80 TYR A CA 1
ATOM 612 C C . TYR A 1 80 ? 12.468 6.727 0.535 1.00 71.69 80 TYR A C 1
ATOM 614 O O . TYR A 1 80 ? 12.813 5.820 1.298 1.00 71.69 80 TYR A O 1
ATOM 622 N N . GLY A 1 81 ? 13.193 7.133 -0.508 1.00 62.38 81 GLY A N 1
ATOM 623 C CA . GLY A 1 81 ? 14.572 6.715 -0.753 1.00 62.38 81 GLY A CA 1
ATOM 624 C C . GLY A 1 81 ? 15.581 7.570 0.022 1.00 62.38 81 GLY A C 1
ATOM 625 O O . GLY A 1 81 ? 15.217 8.502 0.736 1.00 62.38 81 GLY A O 1
ATOM 626 N N . ALA A 1 82 ? 16.874 7.301 -0.176 1.00 50.91 82 ALA A N 1
ATOM 627 C CA . ALA A 1 82 ? 18.014 7.980 0.465 1.00 50.91 82 ALA A CA 1
ATOM 628 C C . ALA A 1 82 ? 18.171 9.490 0.153 1.00 50.91 82 ALA A C 1
ATOM 630 O O . ALA A 1 82 ? 19.204 10.090 0.452 1.00 50.91 82 ALA A O 1
ATOM 631 N N . MET A 1 83 ? 17.205 10.100 -0.531 1.00 50.66 83 MET A N 1
ATOM 632 C CA . MET A 1 83 ? 17.285 11.449 -1.087 1.00 50.66 83 MET A CA 1
ATOM 633 C C . MET A 1 83 ? 16.232 12.343 -0.426 1.00 50.66 83 MET A C 1
ATOM 635 O O . MET A 1 83 ? 15.093 11.931 -0.233 1.00 50.66 83 MET A O 1
ATOM 639 N N . GLY A 1 84 ? 16.608 13.582 -0.100 1.00 50.41 84 GLY A N 1
ATOM 640 C CA . GLY A 1 84 ? 15.724 14.571 0.529 1.00 50.41 84 GLY A CA 1
ATOM 641 C C . GLY A 1 84 ? 15.850 14.666 2.062 1.00 50.41 84 GLY A C 1
ATOM 642 O O . GLY A 1 84 ? 16.807 14.138 2.632 1.00 50.41 84 GLY A O 1
ATOM 643 N N . PRO A 1 85 ? 14.909 15.356 2.739 1.00 47.00 85 PRO A N 1
ATOM 644 C CA . PRO A 1 85 ? 14.914 15.638 4.185 1.00 47.00 85 PRO A CA 1
ATOM 645 C C . PRO A 1 85 ? 15.177 14.442 5.116 1.00 47.00 85 PRO A C 1
ATOM 647 O O . PRO A 1 85 ? 15.693 14.635 6.217 1.00 47.00 85 PRO A O 1
ATOM 650 N N . ALA A 1 86 ? 14.879 13.214 4.677 1.00 50.78 86 ALA A N 1
ATOM 651 C CA . ALA A 1 86 ? 15.164 11.989 5.425 1.00 50.78 86 ALA A CA 1
ATOM 652 C C . ALA A 1 86 ? 16.669 11.654 5.518 1.00 50.78 86 ALA A C 1
ATOM 654 O O . ALA A 1 86 ? 17.103 11.153 6.550 1.00 50.78 86 ALA A O 1
ATOM 655 N N . ARG A 1 87 ? 17.495 11.994 4.508 1.00 51.62 87 ARG A N 1
ATOM 656 C CA . ARG A 1 87 ? 18.960 11.756 4.532 1.00 51.62 87 ARG A CA 1
ATOM 657 C C . ARG A 1 87 ? 19.657 12.535 5.647 1.00 51.62 87 ARG A C 1
ATOM 659 O O . ARG A 1 87 ? 20.665 12.099 6.184 1.00 51.62 87 ARG A O 1
ATOM 666 N N . ILE A 1 88 ? 19.126 13.709 5.964 1.00 51.78 88 ILE A N 1
ATOM 667 C CA . ILE A 1 88 ? 19.660 14.620 6.982 1.00 51.78 88 ILE A CA 1
ATOM 668 C C . ILE A 1 88 ? 18.912 14.497 8.314 1.00 51.78 88 ILE A C 1
ATOM 670 O O . ILE A 1 88 ? 19.072 15.359 9.172 1.00 51.78 88 ILE A O 1
ATOM 674 N N . ALA A 1 89 ? 18.075 13.460 8.473 1.00 52.12 89 ALA A N 1
ATOM 675 C CA . ALA A 1 89 ? 17.225 13.245 9.644 1.00 52.12 89 ALA A CA 1
ATOM 676 C C . ALA A 1 89 ? 16.378 14.478 10.033 1.00 52.12 89 ALA A C 1
ATOM 678 O O . ALA A 1 89 ? 16.008 14.624 11.195 1.00 52.12 89 ALA A O 1
ATOM 679 N N . GLN A 1 90 ? 16.084 15.384 9.087 1.00 53.22 90 GLN A N 1
ATOM 680 C CA . GLN A 1 90 ? 15.493 16.675 9.439 1.00 53.22 90 GLN A CA 1
ATOM 681 C C . GLN A 1 90 ? 13.995 16.566 9.666 1.00 53.22 90 GLN A C 1
ATOM 683 O O . GLN A 1 90 ? 13.551 16.956 10.737 1.00 53.22 90 GLN A O 1
ATOM 688 N N . THR A 1 91 ? 13.196 16.050 8.728 1.00 55.91 91 THR A N 1
ATOM 689 C CA . THR A 1 91 ? 11.753 15.909 8.976 1.00 55.91 91 THR A CA 1
ATOM 690 C C . THR A 1 91 ? 11.087 14.898 8.040 1.00 55.91 91 THR A C 1
ATOM 692 O O . THR A 1 91 ? 11.399 14.791 6.854 1.00 55.91 91 THR A O 1
ATOM 695 N N . THR A 1 92 ? 10.096 14.195 8.577 1.00 73.00 92 THR A N 1
ATOM 696 C CA . THR A 1 92 ? 8.958 13.644 7.837 1.00 73.00 92 THR A CA 1
ATOM 697 C C . THR A 1 92 ? 7.694 14.072 8.588 1.00 73.00 92 THR A C 1
ATOM 699 O O . THR A 1 92 ? 7.756 14.361 9.782 1.00 73.00 92 THR A O 1
ATOM 702 N N . SER A 1 93 ? 6.542 14.150 7.917 1.00 87.19 93 SER A N 1
ATOM 703 C CA . SER A 1 93 ? 5.256 14.297 8.622 1.00 87.19 93 SER A CA 1
ATOM 704 C C . SER A 1 93 ? 4.770 12.970 9.212 1.00 87.19 93 SER A C 1
ATOM 706 O O . SER A 1 93 ? 3.717 12.952 9.854 1.00 87.19 93 SER A O 1
ATOM 708 N N . LEU A 1 94 ? 5.514 11.879 8.979 1.00 89.25 94 LEU A N 1
ATOM 709 C CA . LEU A 1 94 ? 5.275 10.576 9.573 1.00 89.25 94 LEU A CA 1
ATOM 710 C C . LEU A 1 94 ? 5.655 10.590 11.059 1.00 89.25 94 LEU A C 1
ATOM 712 O O . LEU A 1 94 ? 6.819 10.574 11.428 1.00 89.25 94 LEU A O 1
ATOM 716 N N . ASP A 1 95 ? 4.641 10.600 11.901 1.00 91.88 95 ASP A N 1
ATOM 717 C CA . ASP A 1 95 ? 4.689 10.290 13.322 1.00 91.88 95 ASP A CA 1
ATOM 718 C C . ASP A 1 95 ? 4.621 8.761 13.511 1.00 91.88 95 ASP A C 1
ATOM 720 O O . ASP A 1 95 ? 3.565 8.181 13.239 1.00 91.88 95 ASP A O 1
ATOM 724 N N . PRO A 1 96 ? 5.709 8.086 13.925 1.00 90.88 96 PRO A N 1
ATOM 725 C CA . PRO A 1 96 ? 5.712 6.638 14.117 1.00 90.88 96 PRO A CA 1
ATOM 726 C C . PRO A 1 96 ? 4.908 6.200 15.348 1.00 90.88 96 PRO A C 1
ATOM 728 O O . PRO A 1 96 ? 4.420 5.075 15.379 1.00 90.88 96 PRO A O 1
ATOM 731 N N . ALA A 1 97 ? 4.695 7.080 16.334 1.00 93.31 97 ALA A N 1
ATOM 732 C CA . ALA A 1 97 ? 4.025 6.729 17.590 1.00 93.31 97 ALA A CA 1
ATOM 733 C C . ALA A 1 97 ? 2.527 6.415 17.422 1.00 93.31 97 ALA A C 1
ATOM 735 O O . ALA A 1 97 ? 1.892 5.878 18.330 1.00 93.31 97 ALA A O 1
ATOM 736 N N . VAL A 1 98 ? 1.944 6.762 16.272 1.00 96.06 98 VAL A N 1
ATOM 737 C CA . VAL A 1 98 ? 0.532 6.495 15.959 1.00 96.06 98 VAL A CA 1
ATOM 738 C C . VAL A 1 98 ? 0.326 5.276 15.063 1.00 96.06 98 VAL A C 1
ATOM 740 O O . VAL A 1 98 ? -0.817 5.002 14.708 1.00 96.06 98 VAL A O 1
ATOM 743 N N . ILE A 1 99 ? 1.399 4.585 14.671 1.00 97.06 99 ILE A N 1
ATOM 744 C CA . ILE A 1 99 ? 1.359 3.422 13.780 1.00 97.06 99 ILE A CA 1
ATOM 745 C C . ILE A 1 99 ? 1.406 2.157 14.637 1.00 97.06 99 ILE A C 1
ATOM 747 O O . ILE A 1 99 ? 2.318 1.979 15.438 1.00 97.06 99 ILE A O 1
ATOM 751 N N . ASP A 1 100 ? 0.420 1.280 14.461 1.00 97.50 100 ASP A N 1
ATOM 752 C CA . ASP A 1 100 ? 0.278 0.047 15.241 1.00 97.50 100 ASP A CA 1
ATOM 753 C C . ASP A 1 100 ? 0.997 -1.139 14.581 1.00 97.50 100 ASP A C 1
ATOM 755 O O . ASP A 1 100 ? 1.524 -2.016 15.264 1.00 97.50 100 ASP A O 1
ATOM 759 N N . ARG A 1 101 ? 1.044 -1.163 13.242 1.00 96.81 101 ARG A N 1
ATOM 760 C CA . ARG A 1 101 ? 1.721 -2.204 12.458 1.00 96.81 101 ARG A CA 1
ATOM 761 C C . ARG A 1 101 ? 2.344 -1.619 11.201 1.00 96.81 101 ARG A C 1
ATOM 763 O O . ARG A 1 101 ? 1.832 -0.671 10.606 1.00 96.81 101 ARG A O 1
ATOM 770 N N . VAL A 1 102 ? 3.429 -2.237 10.754 1.00 95.12 102 VAL A N 1
ATOM 771 C CA . VAL A 1 102 ? 4.080 -1.904 9.492 1.00 95.12 102 VAL A CA 1
ATOM 772 C C . VAL A 1 102 ? 4.235 -3.144 8.617 1.00 95.12 102 VAL A C 1
ATOM 774 O O . VAL A 1 102 ? 4.560 -4.227 9.099 1.00 95.12 102 VAL A O 1
ATOM 777 N N . LEU A 1 103 ? 3.955 -2.986 7.327 1.00 95.81 103 LEU A N 1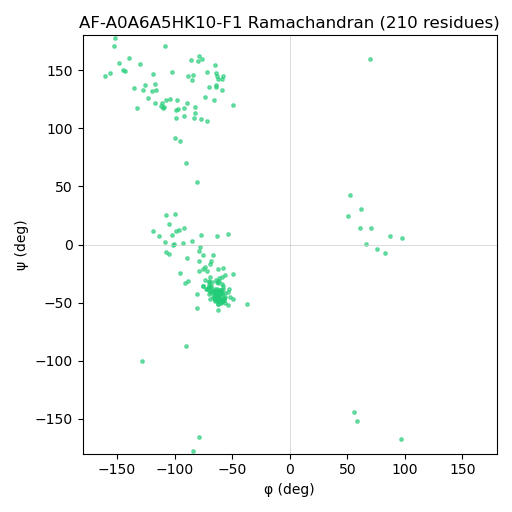
ATOM 778 C CA . LEU A 1 103 ? 4.064 -4.013 6.296 1.00 95.81 103 LEU A CA 1
ATOM 779 C C . LEU A 1 103 ? 5.071 -3.556 5.247 1.00 95.81 103 LEU A C 1
ATOM 781 O O . LEU A 1 103 ? 5.157 -2.366 4.951 1.00 95.81 103 LEU A O 1
ATOM 785 N N . LYS A 1 104 ? 5.806 -4.504 4.665 1.00 92.62 104 LYS A N 1
ATOM 786 C CA . LYS A 1 104 ? 6.700 -4.247 3.537 1.00 92.62 104 LYS A CA 1
ATOM 787 C C . LYS A 1 104 ? 6.113 -4.870 2.273 1.00 92.62 104 LYS A C 1
ATOM 789 O O . LYS A 1 104 ? 5.936 -6.085 2.200 1.00 92.62 104 LYS A O 1
ATOM 794 N N . MET A 1 105 ? 5.812 -4.035 1.288 1.00 95.19 105 MET A N 1
ATOM 795 C CA . MET A 1 105 ? 5.088 -4.396 0.074 1.00 95.19 105 MET A CA 1
ATOM 796 C C . MET A 1 105 ? 6.046 -4.415 -1.124 1.00 95.19 105 MET A C 1
ATOM 798 O O . MET A 1 105 ? 6.690 -3.399 -1.383 1.00 95.19 105 MET A O 1
ATOM 802 N N . PRO A 1 106 ? 6.154 -5.528 -1.876 1.00 94.06 106 PRO A N 1
ATOM 803 C CA . PRO A 1 106 ? 6.996 -5.578 -3.068 1.00 94.06 106 PRO A CA 1
ATOM 804 C C . PRO A 1 106 ? 6.484 -4.619 -4.149 1.00 94.06 106 PRO A C 1
ATOM 806 O O . PRO A 1 106 ? 5.281 -4.594 -4.436 1.00 94.06 106 PRO A O 1
ATOM 809 N N . ASP A 1 107 ? 7.377 -3.863 -4.786 1.00 94.19 107 ASP A N 1
ATOM 810 C CA . ASP A 1 107 ? 6.982 -2.804 -5.728 1.00 94.19 107 ASP A CA 1
ATOM 811 C C . ASP A 1 107 ? 6.326 -3.391 -6.987 1.00 94.19 107 ASP A C 1
ATOM 813 O O . ASP A 1 107 ? 5.273 -2.928 -7.438 1.00 94.19 107 ASP A O 1
ATOM 817 N N . LEU A 1 108 ? 6.884 -4.486 -7.516 1.00 95.19 108 LEU A N 1
ATOM 818 C CA . LEU A 1 108 ? 6.330 -5.153 -8.695 1.00 95.19 108 LEU A CA 1
ATOM 819 C C . LEU A 1 108 ? 4.997 -5.861 -8.395 1.00 95.19 108 LEU A C 1
ATOM 821 O O . LEU A 1 108 ? 4.075 -5.801 -9.210 1.00 95.19 108 LEU A O 1
ATOM 825 N N . ALA A 1 109 ? 4.850 -6.449 -7.202 1.00 97.50 109 ALA A N 1
ATOM 826 C CA . ALA A 1 109 ? 3.576 -7.010 -6.740 1.00 97.50 109 ALA A CA 1
ATOM 827 C C . ALA A 1 109 ? 2.507 -5.919 -6.578 1.00 97.50 109 ALA A C 1
ATOM 829 O O . ALA A 1 109 ? 1.356 -6.105 -6.962 1.00 97.50 109 ALA A O 1
ATOM 830 N N . SER A 1 110 ? 2.894 -4.755 -6.054 1.00 97.94 110 SER A N 1
ATOM 831 C CA . SER A 1 110 ? 2.005 -3.601 -5.893 1.00 97.94 110 SER A CA 1
ATOM 832 C C . SER A 1 110 ? 1.602 -3.002 -7.244 1.00 97.94 110 SER A C 1
ATOM 834 O O . SER A 1 110 ? 0.453 -2.607 -7.427 1.00 97.94 110 SER A O 1
ATOM 836 N N . THR A 1 111 ? 2.508 -3.001 -8.225 1.00 98.06 111 THR A N 1
ATOM 837 C CA . THR A 1 111 ? 2.208 -2.618 -9.615 1.00 98.06 111 THR A CA 1
ATOM 838 C C . THR A 1 111 ? 1.224 -3.603 -10.261 1.00 98.06 111 THR A C 1
ATOM 840 O O . THR A 1 111 ? 0.256 -3.192 -10.902 1.00 98.06 111 THR A O 1
ATOM 843 N N . ALA A 1 112 ? 1.391 -4.909 -10.034 1.00 98.44 112 ALA A N 1
ATOM 844 C CA . ALA A 1 112 ? 0.416 -5.918 -10.456 1.00 98.44 112 ALA A CA 1
ATOM 845 C C . ALA A 1 112 ? -0.947 -5.727 -9.767 1.00 98.44 112 ALA A C 1
ATOM 847 O O . ALA A 1 112 ? -1.985 -5.767 -10.429 1.00 98.44 112 ALA A O 1
ATOM 848 N N . ALA A 1 113 ? -0.958 -5.434 -8.464 1.00 98.62 113 ALA A N 1
ATOM 849 C CA . ALA A 1 113 ? -2.169 -5.139 -7.703 1.00 98.62 113 ALA A CA 1
ATOM 850 C C . ALA A 1 113 ? -2.898 -3.892 -8.225 1.00 98.62 113 ALA A C 1
ATOM 852 O O . ALA A 1 113 ? -4.121 -3.908 -8.330 1.00 98.62 113 ALA A O 1
ATOM 853 N N . MET A 1 114 ? -2.165 -2.845 -8.622 1.00 98.44 114 MET A N 1
ATOM 854 C CA . MET A 1 114 ? -2.719 -1.644 -9.264 1.00 98.44 114 MET A CA 1
ATOM 855 C C . MET A 1 114 ? -3.465 -1.993 -10.559 1.00 98.44 114 MET A C 1
ATOM 857 O O . MET A 1 114 ? -4.564 -1.492 -10.798 1.00 98.44 114 MET A O 1
ATOM 861 N N . LYS A 1 115 ? -2.918 -2.905 -11.373 1.00 98.56 115 LYS A N 1
ATOM 862 C CA . LYS A 1 115 ? -3.621 -3.439 -12.547 1.00 98.56 115 LYS A CA 1
ATOM 863 C C . LYS A 1 115 ? -4.860 -4.247 -12.152 1.00 98.56 115 LYS A C 1
ATOM 865 O O . LYS A 1 115 ? -5.928 -4.007 -12.706 1.00 98.56 115 LYS A O 1
ATOM 870 N N . VAL A 1 116 ? -4.765 -5.174 -11.201 1.00 98.69 116 VAL A N 1
ATOM 871 C CA . VAL A 1 116 ? -5.938 -5.968 -10.783 1.00 98.69 116 VAL A CA 1
ATOM 872 C C . VAL A 1 116 ? -7.054 -5.077 -10.227 1.00 98.69 116 VAL A C 1
ATOM 874 O O . VAL A 1 116 ? -8.211 -5.268 -10.588 1.00 98.69 116 VAL A O 1
ATOM 877 N N . ALA A 1 117 ? -6.715 -4.051 -9.443 1.00 98.50 117 ALA A N 1
ATOM 878 C CA . ALA A 1 117 ? -7.667 -3.053 -8.960 1.00 98.50 117 ALA A CA 1
ATOM 879 C C . ALA A 1 117 ? -8.374 -2.327 -10.123 1.00 98.50 117 ALA A C 1
ATOM 881 O O . ALA A 1 117 ? -9.595 -2.165 -10.108 1.00 98.50 117 ALA A O 1
ATOM 882 N N . ARG A 1 118 ? -7.635 -1.951 -11.177 1.00 98.38 118 ARG A N 1
ATOM 883 C CA . ARG A 1 118 ? -8.216 -1.337 -12.381 1.00 98.38 118 ARG A CA 1
ATOM 884 C C . ARG A 1 118 ? -9.180 -2.275 -13.107 1.00 98.38 118 ARG A C 1
ATOM 886 O O . ARG A 1 118 ? -10.232 -1.813 -13.542 1.00 98.38 118 ARG A O 1
ATOM 893 N N . ASP A 1 119 ? -8.856 -3.565 -13.205 1.00 98.12 119 ASP A N 1
ATOM 894 C CA . ASP A 1 119 ? -9.720 -4.569 -13.852 1.00 98.12 119 ASP A CA 1
ATOM 895 C C . ASP A 1 119 ? -11.085 -4.707 -13.162 1.00 98.12 119 ASP A C 1
ATOM 897 O O . ASP A 1 119 ? -12.071 -5.018 -13.825 1.00 98.12 119 ASP A O 1
ATOM 901 N N . ILE A 1 120 ? -11.153 -4.443 -11.853 1.00 97.25 120 ILE A N 1
ATOM 902 C CA . ILE A 1 120 ? -12.398 -4.471 -11.068 1.00 97.25 120 ILE A CA 1
ATOM 903 C C . ILE A 1 120 ? -13.047 -3.083 -10.912 1.00 97.25 120 ILE A C 1
ATOM 905 O O . ILE A 1 120 ? -13.962 -2.912 -10.110 1.00 97.25 120 ILE A O 1
ATOM 909 N N . GLY A 1 121 ? -12.591 -2.082 -11.675 1.00 97.75 121 GLY A N 1
ATOM 910 C CA . GLY A 1 121 ? -13.195 -0.746 -11.737 1.00 97.75 121 GLY A CA 1
ATOM 911 C C . GLY A 1 121 ? -12.544 0.327 -10.856 1.00 97.75 121 GLY A C 1
ATOM 912 O O . GLY A 1 121 ? -13.038 1.453 -10.811 1.00 97.75 121 GLY A O 1
ATOM 913 N N . ILE A 1 122 ? -11.427 0.035 -10.185 1.00 98.00 122 ILE A N 1
ATOM 914 C CA . ILE A 1 122 ? -10.712 0.988 -9.323 1.00 98.00 122 ILE A CA 1
ATOM 915 C C . ILE A 1 122 ? -9.507 1.570 -10.079 1.00 98.00 122 ILE A C 1
ATOM 917 O O . ILE A 1 122 ? -8.405 1.025 -10.057 1.00 98.00 122 ILE A O 1
ATOM 921 N N . ASN A 1 123 ? -9.704 2.707 -10.755 1.00 97.31 123 ASN A N 1
ATOM 922 C CA . ASN A 1 123 ? -8.657 3.364 -11.551 1.00 97.31 123 ASN A CA 1
ATOM 923 C C . ASN A 1 123 ? -7.828 4.389 -10.744 1.00 97.31 123 ASN A C 1
ATOM 925 O O . ASN A 1 123 ? -7.937 5.605 -10.954 1.00 97.31 123 ASN A O 1
ATOM 929 N N . GLY A 1 124 ? -7.006 3.901 -9.814 1.00 97.81 124 GLY A N 1
ATOM 930 C CA . GLY A 1 124 ? 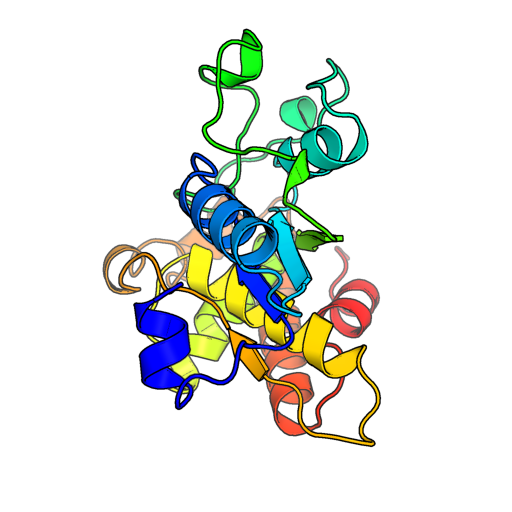-6.121 4.716 -8.972 1.00 97.81 124 GLY A CA 1
ATOM 931 C C . GLY A 1 124 ? -4.632 4.590 -9.319 1.00 97.81 124 GLY A C 1
ATOM 932 O O . GLY A 1 124 ? -4.253 3.760 -10.143 1.00 97.81 124 GLY A O 1
ATOM 933 N N . GLY A 1 125 ? -3.801 5.443 -8.717 1.00 97.50 125 GLY A N 1
ATOM 934 C CA . GLY A 1 125 ? -2.349 5.473 -8.921 1.00 97.50 125 GLY A CA 1
ATOM 935 C C . GLY A 1 125 ? -1.543 4.411 -8.169 1.00 97.50 125 GLY A C 1
ATOM 936 O O . GLY A 1 125 ? -2.087 3.465 -7.602 1.00 97.50 125 GLY A O 1
ATOM 937 N N . THR A 1 126 ? -0.224 4.594 -8.107 1.00 97.00 126 THR A N 1
ATOM 938 C CA . THR A 1 126 ? 0.741 3.666 -7.470 1.00 97.00 126 THR A CA 1
ATOM 939 C C . THR A 1 126 ? 0.386 3.322 -6.022 1.00 97.00 126 THR A C 1
ATOM 941 O O . THR A 1 126 ? 0.442 2.157 -5.625 1.00 97.00 126 THR A O 1
ATOM 944 N N . SER A 1 127 ? -0.056 4.314 -5.242 1.00 97.31 127 SER A N 1
ATOM 945 C CA . SER A 1 127 ? -0.520 4.117 -3.862 1.00 97.31 127 SER A CA 1
ATOM 946 C C . SER A 1 127 ? -1.731 3.195 -3.760 1.00 97.31 127 SER A C 1
ATOM 948 O O . SER A 1 127 ? -1.834 2.432 -2.804 1.00 97.31 127 SER A O 1
ATOM 950 N N . THR A 1 128 ? -2.596 3.186 -4.775 1.00 98.44 128 THR A N 1
ATOM 951 C CA . THR A 1 128 ? -3.758 2.289 -4.848 1.00 98.44 128 THR A CA 1
ATOM 952 C C . THR A 1 128 ? -3.326 0.835 -4.949 1.00 98.44 128 THR A C 1
ATOM 954 O O . THR A 1 128 ? -3.907 -0.007 -4.276 1.00 98.44 128 THR A O 1
ATOM 957 N N . GLY A 1 129 ? -2.282 0.536 -5.726 1.00 98.31 129 GLY A N 1
ATOM 958 C CA . GLY A 1 129 ? -1.729 -0.816 -5.812 1.00 98.31 129 GLY A CA 1
ATOM 959 C C . GLY A 1 129 ? -1.201 -1.325 -4.473 1.00 98.31 129 GLY A C 1
ATOM 960 O O . GLY A 1 129 ? -1.543 -2.429 -4.051 1.00 98.31 129 GLY A O 1
ATOM 961 N N . VAL A 1 130 ? -0.431 -0.488 -3.771 1.00 98.44 130 VAL A N 1
ATOM 962 C CA . VAL A 1 130 ? 0.104 -0.810 -2.437 1.00 98.44 130 VAL A CA 1
ATOM 963 C C . VAL A 1 130 ? -1.027 -1.011 -1.427 1.00 98.44 130 VAL A C 1
ATOM 965 O O . VAL A 1 130 ? -1.051 -2.016 -0.719 1.00 98.44 130 VAL A O 1
ATOM 968 N N . ASN A 1 131 ? -1.998 -0.093 -1.408 1.00 98.50 131 ASN A N 1
ATOM 969 C CA . ASN A 1 131 ? -3.186 -0.173 -0.560 1.00 98.50 131 ASN A CA 1
ATOM 970 C C . ASN A 1 131 ? -3.989 -1.446 -0.803 1.00 98.50 131 ASN A C 1
ATOM 972 O O . ASN A 1 131 ? -4.359 -2.132 0.146 1.00 98.50 131 ASN A O 1
ATOM 976 N N . PHE A 1 132 ? -4.253 -1.761 -2.071 1.00 98.50 132 PHE A N 1
ATOM 977 C CA . PHE A 1 132 ? -5.062 -2.907 -2.454 1.00 98.50 132 PHE A CA 1
ATOM 978 C C . PHE A 1 132 ? -4.383 -4.216 -2.050 1.00 98.50 132 PHE A C 1
ATOM 980 O O . PHE A 1 132 ? -4.999 -5.040 -1.382 1.00 98.50 132 PHE A O 1
ATOM 987 N N . LEU A 1 133 ? -3.092 -4.376 -2.358 1.00 98.62 133 LEU A N 1
ATOM 988 C CA . LEU A 1 133 ? -2.342 -5.570 -1.968 1.00 98.62 133 LEU A CA 1
ATOM 989 C C . LEU A 1 133 ? -2.275 -5.736 -0.442 1.00 98.62 133 LEU A C 1
ATOM 991 O O . LEU A 1 133 ? -2.486 -6.838 0.065 1.00 98.62 133 LEU A O 1
ATOM 995 N N . ALA A 1 134 ? -2.021 -4.647 0.290 1.00 98.38 134 ALA A N 1
ATOM 996 C CA . ALA A 1 134 ? -1.970 -4.673 1.748 1.00 98.38 134 ALA A CA 1
ATOM 997 C C . ALA A 1 134 ? -3.338 -4.998 2.367 1.00 98.38 134 ALA A C 1
ATOM 999 O O . ALA A 1 134 ? -3.406 -5.778 3.313 1.00 98.38 134 ALA A O 1
ATOM 1000 N N . ALA A 1 135 ? -4.432 -4.462 1.817 1.00 97.81 135 ALA A N 1
ATOM 1001 C CA . ALA A 1 135 ? -5.781 -4.760 2.287 1.00 97.81 135 ALA A CA 1
ATOM 1002 C C . ALA A 1 135 ? -6.145 -6.242 2.104 1.00 97.81 135 ALA A C 1
ATOM 1004 O O . ALA A 1 135 ? -6.707 -6.837 3.021 1.00 97.81 135 ALA A O 1
ATOM 1005 N N . LEU A 1 136 ? -5.776 -6.854 0.971 1.00 97.31 136 LEU A N 1
ATOM 1006 C CA . LEU A 1 136 ? -5.981 -8.291 0.747 1.00 97.31 136 LEU A CA 1
ATOM 1007 C C . LEU A 1 136 ? -5.163 -9.145 1.720 1.00 97.31 136 LEU A C 1
ATOM 1009 O O . LEU A 1 136 ? -5.688 -10.101 2.284 1.00 97.31 136 LEU A O 1
ATOM 1013 N N . HIS A 1 137 ? -3.904 -8.773 1.956 1.00 97.50 137 HIS A N 1
ATOM 1014 C CA . HIS A 1 137 ? -3.056 -9.444 2.939 1.00 97.50 137 HIS A CA 1
ATOM 1015 C C . HIS A 1 137 ? -3.659 -9.368 4.353 1.00 97.50 137 HIS A C 1
ATOM 1017 O O . HIS A 1 137 ? -3.824 -10.389 5.014 1.00 97.50 137 HIS A O 1
ATOM 1023 N N . ILE A 1 138 ? -4.065 -8.174 4.796 1.00 96.44 138 ILE A N 1
ATOM 1024 C CA . ILE A 1 138 ? -4.686 -7.960 6.113 1.00 96.44 138 ILE A CA 1
ATOM 1025 C C . ILE A 1 138 ? -5.990 -8.752 6.242 1.00 96.44 138 ILE A C 1
ATOM 1027 O O . ILE A 1 138 ? -6.200 -9.412 7.257 1.00 96.44 138 ILE A O 1
ATOM 1031 N N . GLY A 1 139 ? -6.849 -8.714 5.219 1.00 94.06 139 GLY A N 1
ATOM 1032 C CA . GLY A 1 139 ? -8.112 -9.450 5.213 1.00 94.06 139 GLY A CA 1
ATOM 1033 C C . GLY A 1 139 ? -7.913 -10.961 5.343 1.00 94.06 139 GLY A C 1
ATOM 1034 O O . GLY A 1 139 ? -8.650 -11.603 6.080 1.00 94.06 139 GLY A O 1
ATOM 1035 N N . ALA A 1 140 ? -6.883 -11.513 4.698 1.00 93.44 140 ALA A N 1
ATOM 1036 C CA . ALA A 1 140 ? -6.570 -12.939 4.764 1.00 93.44 140 ALA A CA 1
ATOM 1037 C C . ALA A 1 140 ? -5.914 -13.382 6.088 1.00 93.44 140 ALA A C 1
ATOM 1039 O O . ALA A 1 140 ? -5.946 -14.569 6.416 1.00 93.44 140 ALA A O 1
ATOM 1040 N N . LEU A 1 141 ? -5.308 -12.460 6.848 1.00 90.25 141 LEU A N 1
ATOM 1041 C CA . LEU A 1 141 ? -4.748 -12.747 8.176 1.00 90.25 141 LEU A CA 1
ATOM 1042 C C . LEU A 1 141 ? -5.808 -12.797 9.279 1.00 90.25 141 LEU A C 1
ATOM 1044 O O . LEU A 1 141 ? -5.555 -13.368 10.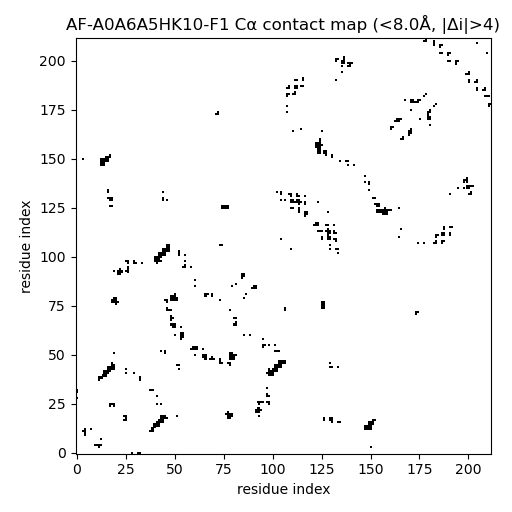342 1.00 90.25 141 LEU A O 1
ATOM 1048 N N . LEU A 1 142 ? -6.955 -12.154 9.068 1.00 83.31 142 LEU A N 1
ATOM 1049 C CA . LEU A 1 142 ? -7.972 -12.021 10.098 1.00 83.31 142 LEU A CA 1
ATOM 1050 C C . LEU A 1 142 ? -8.940 -13.213 10.074 1.00 83.31 142 LEU A C 1
ATOM 1052 O O . LEU A 1 142 ? -9.222 -13.757 9.005 1.00 83.31 142 LEU A O 1
ATOM 1056 N N . PRO A 1 143 ? -9.435 -13.660 11.244 1.00 74.75 143 PRO A N 1
ATOM 1057 C CA . PRO A 1 143 ? -10.297 -14.829 11.304 1.00 74.75 143 PRO A CA 1
ATOM 1058 C C . PRO A 1 143 ? -11.611 -14.590 10.539 1.00 74.75 143 PRO A C 1
ATOM 1060 O O . PRO A 1 143 ? -12.150 -13.484 10.569 1.00 74.75 143 PRO A O 1
ATOM 1063 N N . PRO A 1 144 ? -12.172 -15.622 9.885 1.00 76.81 144 PRO A N 1
ATOM 1064 C CA . PRO A 1 144 ? -13.406 -15.501 9.107 1.00 76.81 144 PRO A CA 1
ATOM 1065 C C . PRO A 1 144 ? -14.672 -15.444 9.982 1.00 76.81 144 PRO A C 1
ATOM 1067 O O . PRO A 1 144 ? -15.783 -15.542 9.466 1.00 76.81 144 PRO A O 1
ATOM 1070 N N . ASP A 1 145 ? -14.525 -15.346 11.305 1.00 83.38 145 ASP A N 1
ATOM 1071 C CA . ASP A 1 145 ? -15.625 -15.411 12.269 1.00 83.38 145 ASP A CA 1
ATOM 1072 C C . ASP A 1 145 ? -16.488 -14.141 12.282 1.00 83.38 145 ASP A C 1
ATOM 1074 O O . ASP A 1 145 ? -17.647 -14.185 12.703 1.00 83.38 145 ASP A O 1
ATOM 1078 N N . ARG A 1 146 ? -15.962 -13.021 11.773 1.00 85.88 146 ARG A N 1
ATOM 1079 C CA . ARG A 1 146 ? -16.718 -11.783 11.567 1.00 85.88 146 ARG A CA 1
ATOM 1080 C C . ARG A 1 146 ? -16.214 -10.979 10.363 1.00 85.88 146 ARG A C 1
ATOM 1082 O O . ARG A 1 146 ? -15.037 -11.059 10.017 1.00 85.88 146 ARG A O 1
ATOM 1089 N N . PRO A 1 147 ? -17.066 -10.127 9.764 1.00 87.44 147 PRO A N 1
ATOM 1090 C CA . PRO A 1 147 ? -16.617 -9.138 8.793 1.00 87.44 147 PRO A CA 1
ATOM 1091 C C . PRO A 1 147 ? -15.580 -8.182 9.396 1.00 87.44 147 PRO A C 1
ATOM 1093 O O . PRO A 1 147 ? -15.701 -7.759 10.551 1.00 87.44 147 PRO A O 1
ATOM 1096 N N . VAL A 1 148 ? -14.596 -7.809 8.579 1.00 91.31 148 VAL A N 1
ATOM 1097 C CA . VAL A 1 148 ? -13.570 -6.812 8.897 1.00 91.31 148 VAL A CA 1
ATOM 1098 C C . VAL A 1 148 ? -13.664 -5.681 7.884 1.00 91.31 148 VAL A C 1
ATOM 1100 O O . VAL A 1 148 ? -13.692 -5.917 6.676 1.00 91.31 148 VAL A O 1
ATOM 1103 N N . THR A 1 149 ? -13.662 -4.444 8.373 1.00 95.94 149 THR A N 1
ATOM 1104 C CA . THR A 1 149 ? -13.586 -3.252 7.527 1.00 95.94 149 THR A CA 1
ATOM 1105 C C . THR A 1 149 ? -12.153 -2.732 7.470 1.00 95.94 149 THR A C 1
ATOM 1107 O O . THR A 1 149 ? -11.653 -2.153 8.436 1.00 95.94 149 THR A O 1
ATOM 1110 N N . VAL A 1 150 ? -11.510 -2.892 6.312 1.00 97.31 150 VAL A N 1
ATOM 1111 C CA . VAL A 1 150 ? -10.215 -2.271 6.003 1.00 97.31 150 VAL A CA 1
ATOM 1112 C C . VAL A 1 150 ? -10.457 -1.019 5.162 1.00 97.31 150 VAL A C 1
ATOM 1114 O O . VAL A 1 150 ? -10.956 -1.100 4.041 1.00 97.31 150 VAL A O 1
ATOM 1117 N N . ALA A 1 151 ? -10.111 0.148 5.700 1.00 98.12 151 ALA A N 1
ATOM 1118 C CA . ALA A 1 151 ? -10.241 1.433 5.024 1.00 98.12 151 ALA A CA 1
ATOM 1119 C C . ALA A 1 151 ? -8.891 1.935 4.495 1.00 98.12 151 ALA A C 1
ATOM 1121 O O . ALA A 1 151 ? -7.839 1.716 5.096 1.00 98.12 151 ALA A O 1
ATOM 1122 N N . THR A 1 152 ? -8.933 2.664 3.383 1.00 98.06 152 THR A N 1
ATOM 1123 C CA . THR A 1 152 ? -7.765 3.310 2.776 1.00 98.06 152 THR A CA 1
ATOM 1124 C C . THR A 1 152 ? -8.179 4.561 1.989 1.00 98.06 152 THR A C 1
ATOM 1126 O O . THR A 1 152 ? -9.363 4.890 1.922 1.00 98.06 152 THR A O 1
ATOM 1129 N N . ILE A 1 153 ? -7.214 5.281 1.412 1.00 97.00 153 ILE A N 1
ATOM 1130 C CA . ILE A 1 153 ? -7.426 6.471 0.577 1.00 97.00 153 ILE A CA 1
ATOM 1131 C C . ILE A 1 153 ? -6.698 6.277 -0.752 1.00 97.00 153 ILE A C 1
ATOM 1133 O O . ILE A 1 153 ? -5.532 5.891 -0.781 1.00 97.00 153 ILE A O 1
ATOM 1137 N N . LEU A 1 154 ? -7.383 6.573 -1.857 1.00 96.06 154 LEU A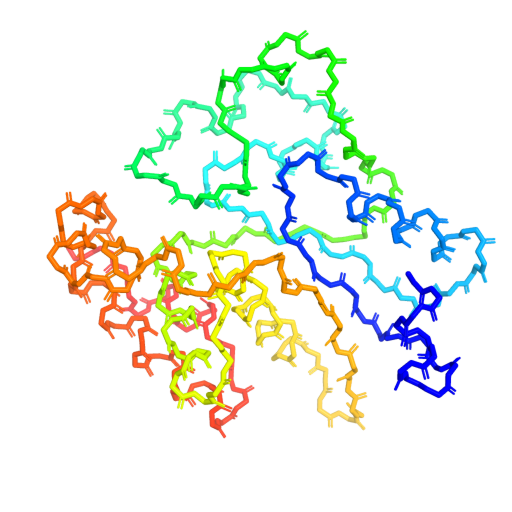 N 1
ATOM 1138 C CA . LEU A 1 154 ? -6.781 6.592 -3.188 1.00 96.06 154 LEU A CA 1
ATOM 1139 C C . LEU A 1 154 ? -6.299 8.017 -3.470 1.00 96.06 154 LEU A C 1
ATOM 1141 O O . LEU A 1 154 ? -7.115 8.931 -3.576 1.00 96.06 154 LEU A O 1
ATOM 1145 N N . ALA A 1 155 ? -4.981 8.214 -3.514 1.00 95.00 155 ALA A N 1
ATOM 1146 C CA . ALA A 1 155 ? -4.391 9.553 -3.531 1.00 95.00 155 ALA A CA 1
ATOM 1147 C C . ALA A 1 155 ? -4.582 10.281 -4.870 1.00 95.00 155 ALA A C 1
ATOM 1149 O O . ALA A 1 155 ? -4.808 11.490 -4.896 1.00 95.00 155 ALA A O 1
ATOM 1150 N N . ASP A 1 156 ? -4.489 9.553 -5.980 1.00 96.62 156 ASP A N 1
ATOM 1151 C CA . ASP A 1 156 ? -4.568 10.106 -7.322 1.00 96.62 156 ASP A CA 1
ATOM 1152 C C . ASP A 1 156 ? -5.097 9.089 -8.346 1.00 96.62 156 ASP A C 1
ATOM 1154 O O . ASP A 1 156 ? -5.311 7.907 -8.062 1.00 96.62 156 ASP A O 1
ATOM 1158 N N . SER A 1 157 ? -5.378 9.582 -9.552 1.00 97.69 157 SER A N 1
ATOM 1159 C CA . SER A 1 157 ? -5.999 8.795 -10.614 1.00 97.69 157 SER A CA 1
ATOM 1160 C C . SER A 1 157 ? -4.966 8.001 -11.405 1.00 97.69 157 SER A C 1
ATOM 1162 O O . SER A 1 157 ? -3.920 8.524 -11.788 1.00 97.69 157 SER A O 1
ATOM 1164 N N . GLY A 1 158 ? -5.335 6.775 -11.779 1.00 97.00 158 GLY A N 1
ATOM 1165 C CA . GLY A 1 158 ? -4.520 5.911 -12.630 1.00 97.00 158 GLY A CA 1
ATOM 1166 C C . GLY A 1 158 ? -4.161 6.514 -13.997 1.00 97.00 158 GLY A C 1
ATOM 1167 O O . GLY A 1 158 ? -3.152 6.139 -14.590 1.00 97.00 158 GLY A O 1
ATOM 1168 N N . LYS A 1 159 ? -4.917 7.517 -14.469 1.00 97.19 159 LYS A N 1
ATOM 1169 C CA . LYS A 1 159 ? -4.674 8.210 -15.747 1.00 97.19 159 LYS A CA 1
ATOM 1170 C C . LYS A 1 159 ? -3.270 8.821 -15.871 1.00 97.19 159 LYS A C 1
ATOM 1172 O O . LYS A 1 159 ? -2.781 8.994 -16.981 1.00 97.19 159 LYS A O 1
ATOM 1177 N N . TYR A 1 160 ? -2.621 9.160 -14.753 1.00 97.56 160 TYR A N 1
ATOM 1178 C CA . TYR A 1 160 ? -1.266 9.724 -14.759 1.00 97.56 160 TYR A CA 1
ATOM 1179 C C . TYR A 1 160 ? -0.180 8.678 -15.047 1.00 97.56 160 TYR A C 1
ATOM 1181 O O . TYR A 1 160 ? 0.974 9.035 -15.275 1.00 97.56 160 TYR A O 1
ATOM 1189 N N . TYR A 1 161 ? -0.547 7.395 -15.071 1.00 97.75 161 TYR A N 1
ATOM 1190 C CA . TYR A 1 161 ? 0.385 6.274 -15.144 1.00 97.75 161 TYR A CA 1
ATOM 1191 C C . TYR A 1 161 ? 0.206 5.397 -16.390 1.00 97.75 161 TYR A C 1
ATOM 1193 O O . TYR A 1 161 ? 0.810 4.328 -16.480 1.00 97.75 161 TYR A O 1
ATOM 1201 N N . GLU A 1 162 ? -0.581 5.848 -17.373 1.00 98.00 162 GLU A N 1
ATOM 1202 C CA . GLU A 1 162 ? -0.850 5.105 -18.618 1.00 98.00 162 GLU A CA 1
ATOM 1203 C C . GLU A 1 162 ? 0.422 4.792 -19.414 1.00 98.00 162 GLU A C 1
ATOM 1205 O O . GLU A 1 162 ? 0.531 3.735 -20.026 1.00 98.00 162 GLU A O 1
ATOM 1210 N N . THR A 1 163 ? 1.414 5.684 -19.375 1.00 97.44 163 THR A N 1
ATOM 1211 C CA . THR A 1 163 ? 2.715 5.506 -20.039 1.00 97.44 163 THR A CA 1
ATOM 1212 C C . THR A 1 163 ? 3.781 4.885 -19.130 1.00 97.44 163 THR A C 1
ATOM 1214 O O . THR A 1 163 ? 4.920 4.719 -19.560 1.00 97.44 163 THR A O 1
ATOM 1217 N N . THR A 1 164 ? 3.434 4.547 -17.880 1.00 97.19 164 THR A N 1
ATOM 1218 C CA . THR A 1 164 ? 4.360 3.992 -16.877 1.00 97.19 164 THR A CA 1
ATOM 1219 C C . THR A 1 164 ? 3.817 2.709 -16.242 1.00 97.19 164 THR A C 1
ATOM 1221 O O . THR A 1 164 ? 3.890 1.659 -16.867 1.00 97.19 164 THR A O 1
ATOM 1224 N N . TYR A 1 165 ? 3.247 2.755 -15.036 1.00 97.50 165 TYR A N 1
ATOM 1225 C CA . TYR A 1 165 ? 2.827 1.578 -14.255 1.00 97.50 165 TYR A CA 1
ATOM 1226 C C . TYR A 1 165 ? 1.662 0.781 -14.873 1.00 97.50 165 TYR A C 1
ATOM 1228 O O . TYR A 1 165 ? 1.364 -0.316 -14.406 1.00 97.50 165 TYR A O 1
ATOM 1236 N N . PHE A 1 166 ? 1.018 1.287 -15.931 1.00 97.94 166 PHE A N 1
ATOM 1237 C CA . PHE A 1 166 ? 0.094 0.511 -16.773 1.00 97.94 166 PHE A CA 1
ATOM 1238 C C . PHE A 1 166 ? 0.676 0.108 -18.137 1.00 97.94 166 PHE A C 1
ATOM 1240 O O . PHE A 1 166 ? 0.065 -0.686 -18.854 1.00 97.94 166 PHE A O 1
ATOM 1247 N N . ASN A 1 167 ? 1.856 0.610 -18.500 1.00 98.19 167 ASN A N 1
ATOM 1248 C CA . ASN A 1 167 ? 2.518 0.314 -19.761 1.00 98.19 167 ASN A CA 1
ATOM 1249 C C . ASN A 1 167 ? 3.463 -0.887 -19.604 1.00 98.19 167 ASN A C 1
ATOM 1251 O O . ASN A 1 167 ? 4.447 -0.840 -18.868 1.00 98.19 167 ASN A O 1
ATOM 1255 N N . ARG A 1 168 ? 3.186 -1.973 -20.335 1.00 97.75 168 ARG A N 1
ATOM 1256 C CA . ARG A 1 168 ? 3.977 -3.211 -20.251 1.00 97.75 168 ARG A CA 1
ATOM 1257 C C . ARG A 1 168 ? 5.429 -3.037 -20.698 1.00 97.75 168 ARG A C 1
ATOM 1259 O O . ARG A 1 168 ? 6.306 -3.627 -20.079 1.00 97.75 168 ARG A O 1
ATOM 1266 N N . GLU A 1 169 ? 5.697 -2.242 -21.731 1.00 97.88 169 GLU A N 1
ATOM 1267 C CA . GLU A 1 169 ? 7.071 -1.988 -22.194 1.00 97.88 169 GLU A CA 1
ATOM 1268 C C . GLU A 1 169 ? 7.871 -1.251 -21.119 1.00 97.88 169 GLU A C 1
ATOM 1270 O O . GLU A 1 169 ? 8.993 -1.639 -20.790 1.00 97.88 169 GLU A O 1
ATOM 1275 N N . TRP A 1 170 ? 7.258 -0.241 -20.500 1.00 97.56 170 TRP A N 1
ATOM 1276 C CA . TRP A 1 170 ? 7.855 0.491 -19.393 1.00 97.56 170 TRP A CA 1
ATOM 1277 C C . TRP A 1 170 ? 8.094 -0.412 -18.181 1.00 97.56 170 TRP A C 1
ATOM 1279 O O . TRP A 1 170 ? 9.184 -0.372 -17.616 1.00 97.56 170 TRP A O 1
ATOM 1289 N N . ILE A 1 171 ? 7.131 -1.267 -17.808 1.00 97.31 171 ILE A N 1
ATOM 1290 C CA . ILE A 1 171 ? 7.308 -2.243 -16.717 1.00 97.31 171 ILE A CA 1
ATOM 1291 C C . ILE A 1 171 ? 8.467 -3.190 -17.037 1.00 97.31 171 ILE A C 1
ATOM 1293 O O . ILE A 1 171 ? 9.346 -3.370 -16.200 1.00 97.31 171 ILE A O 1
ATOM 1297 N N . GLY A 1 172 ? 8.505 -3.757 -18.245 1.00 96.31 172 GLY A N 1
ATOM 1298 C CA . GLY A 1 172 ? 9.581 -4.650 -18.671 1.00 96.31 172 GLY A CA 1
ATOM 1299 C C . GLY A 1 172 ? 10.957 -3.996 -18.562 1.00 96.31 172 GLY A C 1
ATOM 1300 O O . GLY A 1 172 ? 11.868 -4.595 -18.002 1.00 96.31 172 GLY A O 1
ATOM 1301 N N . ALA A 1 173 ? 11.078 -2.745 -19.013 1.00 95.44 173 ALA A N 1
ATOM 1302 C CA . ALA A 1 173 ? 12.338 -2.008 -18.993 1.00 95.44 173 ALA A CA 1
ATOM 1303 C C . ALA A 1 173 ? 12.738 -1.490 -17.600 1.00 95.44 173 ALA A C 1
ATOM 1305 O O . ALA A 1 173 ? 13.923 -1.409 -17.288 1.00 95.44 173 ALA A O 1
ATOM 1306 N N . LYS A 1 174 ? 11.781 -1.072 -16.762 1.00 94.31 174 LYS A N 1
ATOM 1307 C CA . LYS A 1 174 ? 12.069 -0.426 -15.467 1.00 94.31 174 LYS A CA 1
ATOM 1308 C C . LYS A 1 174 ? 12.066 -1.386 -14.286 1.00 94.31 174 LYS A C 1
ATOM 1310 O O . LYS A 1 174 ? 12.745 -1.121 -13.302 1.00 94.31 174 LYS A O 1
ATOM 1315 N N . PHE A 1 175 ? 11.362 -2.507 -14.387 1.00 92.69 175 PHE A N 1
ATOM 1316 C CA . PHE A 1 175 ? 11.338 -3.544 -13.360 1.00 92.69 175 PHE A CA 1
ATOM 1317 C C . PHE A 1 175 ? 12.159 -4.783 -13.739 1.00 92.69 175 PHE A C 1
ATOM 1319 O O . PHE A 1 175 ? 11.993 -5.821 -13.106 1.00 92.69 175 PHE A O 1
ATOM 1326 N N . GLU A 1 176 ? 13.073 -4.693 -14.711 1.00 92.19 176 GLU A N 1
ATOM 1327 C CA . GLU A 1 176 ? 13.945 -5.809 -15.119 1.00 92.19 176 GLU A CA 1
ATOM 1328 C C . GLU A 1 176 ? 14.683 -6.439 -13.925 1.00 92.19 176 GLU A C 1
ATOM 1330 O O . GLU A 1 176 ? 14.635 -7.653 -13.740 1.00 92.19 176 GLU A O 1
ATOM 1335 N N . PHE A 1 177 ? 15.250 -5.614 -13.037 1.00 87.69 177 PHE A N 1
ATOM 1336 C CA . PHE A 1 177 ? 15.910 -6.074 -11.806 1.00 87.69 177 PHE A CA 1
ATOM 1337 C C . PHE A 1 177 ? 14.983 -6.880 -10.872 1.00 87.69 177 PHE A C 1
ATOM 1339 O O . PHE A 1 177 ? 15.427 -7.751 -10.127 1.00 87.69 177 PHE A O 1
ATOM 1346 N N . HIS A 1 178 ? 13.679 -6.617 -10.932 1.00 88.50 178 HIS A N 1
ATOM 1347 C CA . HIS A 1 178 ? 12.646 -7.295 -10.148 1.00 88.50 178 HIS A CA 1
ATOM 1348 C C . HIS A 1 178 ? 12.050 -8.510 -10.887 1.00 88.50 178 HIS A C 1
ATOM 1350 O O . HIS A 1 178 ? 10.978 -8.983 -10.517 1.00 88.50 178 HIS A O 1
ATOM 1356 N N . GLY A 1 179 ? 12.697 -8.976 -11.962 1.00 91.50 179 GLY A N 1
ATOM 1357 C CA . GLY A 1 179 ? 12.238 -10.085 -12.803 1.00 91.50 179 GLY A CA 1
ATOM 1358 C C . GLY A 1 179 ? 11.285 -9.681 -13.937 1.00 91.50 179 GLY A C 1
ATOM 1359 O O . GLY A 1 179 ? 10.742 -10.550 -14.629 1.00 91.50 179 GLY A O 1
ATOM 1360 N N . GLY A 1 180 ? 11.084 -8.375 -14.146 1.00 94.06 180 GLY A N 1
ATOM 1361 C CA . GLY A 1 180 ? 10.375 -7.802 -15.290 1.00 94.06 180 GLY A CA 1
ATOM 1362 C C . GLY A 1 180 ? 8.956 -8.342 -15.486 1.00 94.06 180 GLY A C 1
ATOM 1363 O O . GLY A 1 180 ? 8.229 -8.636 -14.536 1.00 94.06 180 GLY A O 1
ATOM 1364 N N . LEU A 1 181 ? 8.548 -8.482 -16.750 1.00 96.94 181 LEU A N 1
ATOM 1365 C CA . LEU A 1 181 ? 7.185 -8.899 -17.095 1.00 96.94 181 LEU A CA 1
ATOM 1366 C C . LEU A 1 181 ? 6.834 -10.314 -16.619 1.00 96.94 181 LEU A C 1
ATOM 1368 O O . LEU A 1 181 ? 5.685 -10.554 -16.267 1.00 96.94 181 LEU A O 1
ATOM 1372 N N . LYS A 1 182 ? 7.807 -11.232 -16.541 1.00 96.19 182 LYS A N 1
ATOM 1373 C CA . LYS A 1 182 ? 7.566 -12.608 -16.079 1.00 96.19 182 LYS A CA 1
ATOM 1374 C C . LYS A 1 182 ? 7.068 -12.631 -14.632 1.00 96.19 182 LYS A C 1
ATOM 1376 O O . LYS A 1 182 ? 6.071 -13.284 -14.330 1.00 96.19 182 LYS A O 1
ATOM 1381 N N . VAL A 1 183 ? 7.752 -11.908 -13.744 1.00 96.38 183 VAL A N 1
ATOM 1382 C CA . VAL A 1 183 ? 7.356 -11.809 -12.332 1.00 96.38 183 VAL A CA 1
ATOM 1383 C C . VAL A 1 183 ? 6.077 -10.985 -12.184 1.00 96.38 183 VAL A C 1
ATOM 1385 O O . VAL A 1 183 ? 5.193 -11.370 -11.420 1.00 96.38 183 VAL A O 1
ATOM 1388 N N . PHE A 1 184 ? 5.929 -9.901 -12.951 1.00 97.56 184 PHE A N 1
ATOM 1389 C CA . PHE A 1 184 ? 4.702 -9.100 -12.973 1.00 97.56 184 PHE A CA 1
ATOM 1390 C C . PHE A 1 184 ? 3.462 -9.936 -13.322 1.00 97.56 184 PHE A C 1
ATOM 1392 O O . PHE A 1 184 ? 2.474 -9.896 -12.590 1.00 97.56 184 PHE A O 1
ATOM 1399 N N . ASP A 1 185 ? 3.517 -10.719 -14.403 1.00 98.25 185 ASP A N 1
ATOM 1400 C CA . ASP A 1 185 ? 2.388 -11.532 -14.863 1.00 98.25 185 ASP A CA 1
ATOM 1401 C C . ASP A 1 185 ? 2.031 -12.623 -13.838 1.00 98.25 185 ASP A C 1
ATOM 1403 O O . ASP A 1 185 ? 0.851 -12.825 -13.545 1.00 98.25 185 ASP A O 1
ATOM 1407 N N . CYS A 1 186 ? 3.034 -13.239 -13.194 1.00 98.12 186 CYS A N 1
ATOM 1408 C CA . CYS A 1 186 ? 2.808 -14.158 -12.074 1.00 98.12 186 CYS A CA 1
ATOM 1409 C C . CYS A 1 186 ? 2.026 -13.489 -10.933 1.00 98.12 186 CYS A C 1
ATOM 1411 O O . CYS A 1 186 ? 1.026 -14.032 -10.455 1.00 98.12 186 CYS A O 1
ATOM 1413 N N . TRP A 1 187 ? 2.430 -12.282 -10.519 1.00 98.31 187 TRP A N 1
ATOM 1414 C CA . TRP A 1 187 ? 1.724 -11.542 -9.472 1.00 98.31 187 TRP A CA 1
ATOM 1415 C C . TRP A 1 187 ? 0.291 -11.193 -9.870 1.00 98.31 187 TRP A C 1
ATOM 1417 O O . TRP A 1 187 ? -0.611 -11.343 -9.047 1.00 98.31 187 TRP A O 1
ATOM 1427 N N . VAL A 1 188 ? 0.054 -10.775 -11.119 1.00 98.62 188 VAL A N 1
ATOM 1428 C CA . VAL A 1 188 ? -1.304 -10.496 -11.615 1.00 98.62 188 VAL A CA 1
ATOM 1429 C C . VAL A 1 188 ? -2.193 -11.734 -11.474 1.00 98.62 188 VAL A C 1
ATOM 1431 O O . VAL A 1 188 ? -3.316 -11.618 -10.981 1.00 98.62 188 VAL A O 1
ATOM 1434 N N . GLU A 1 189 ? -1.706 -12.915 -11.860 1.00 98.38 189 GLU A N 1
ATOM 1435 C CA . GLU A 1 189 ? -2.468 -14.160 -11.726 1.00 98.38 189 GLU A CA 1
ATOM 1436 C C . GLU A 1 189 ? -2.748 -14.535 -10.269 1.00 98.38 189 GLU A C 1
ATOM 1438 O O . GLU A 1 189 ? -3.885 -14.878 -9.932 1.00 98.38 189 GLU A O 1
ATOM 1443 N N . ILE A 1 190 ? -1.7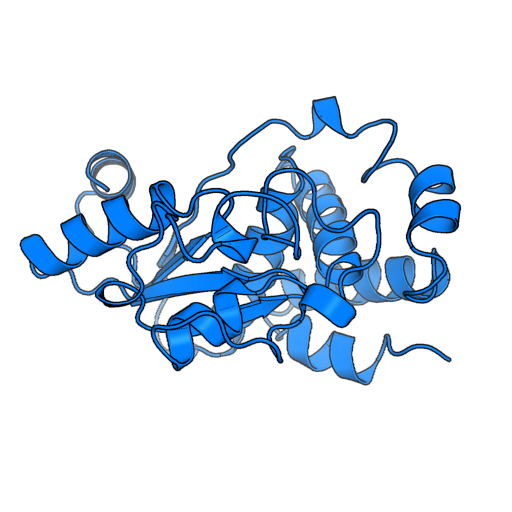33 -14.472 -9.401 1.00 98.25 190 ILE A N 1
ATOM 1444 C CA . ILE A 1 190 ? -1.885 -14.801 -7.979 1.00 98.25 190 ILE A CA 1
ATOM 1445 C C . ILE A 1 190 ? -2.879 -13.855 -7.310 1.00 98.25 190 ILE A C 1
ATOM 1447 O O . ILE A 1 190 ? -3.784 -14.323 -6.619 1.00 98.25 190 ILE A O 1
ATOM 1451 N N . ILE A 1 191 ? -2.758 -12.545 -7.540 1.00 98.62 191 ILE A N 1
ATOM 1452 C CA . ILE A 1 191 ? -3.626 -11.543 -6.914 1.00 98.62 191 ILE A CA 1
ATOM 1453 C C . ILE A 1 191 ? -5.077 -11.731 -7.367 1.00 98.62 191 ILE A C 1
ATOM 1455 O O . ILE A 1 191 ? -5.966 -11.710 -6.521 1.00 98.62 191 ILE A O 1
ATOM 1459 N N . LYS A 1 192 ? -5.328 -11.994 -8.659 1.00 98.31 192 LYS A N 1
ATOM 1460 C CA . LYS A 1 192 ? -6.683 -12.293 -9.160 1.00 98.31 192 LYS A CA 1
ATOM 1461 C C . LYS A 1 192 ? -7.290 -13.520 -8.483 1.00 98.31 192 LYS A C 1
ATOM 1463 O O . LYS A 1 192 ? -8.384 -13.432 -7.937 1.00 98.31 192 LYS A O 1
ATOM 1468 N N . LYS A 1 193 ? -6.554 -14.637 -8.449 1.00 97.81 193 LYS A N 1
ATOM 1469 C CA . LYS A 1 193 ? -7.024 -15.880 -7.812 1.00 97.81 193 LYS A CA 1
ATOM 1470 C C . LYS A 1 193 ? -7.303 -15.679 -6.321 1.00 97.81 193 LYS A C 1
ATOM 1472 O O . LYS A 1 193 ? -8.292 -16.192 -5.810 1.00 97.81 193 LYS A O 1
ATOM 1477 N N . CYS A 1 194 ? -6.433 -14.950 -5.623 1.00 97.31 194 CYS A N 1
ATOM 1478 C CA . CYS A 1 194 ? -6.569 -14.680 -4.192 1.00 97.31 194 CYS A CA 1
ATOM 1479 C C . CYS A 1 194 ? -7.736 -13.738 -3.878 1.00 97.31 194 CYS A C 1
ATOM 1481 O O . CYS A 1 194 ? -8.438 -13.951 -2.895 1.00 97.31 194 CYS A O 1
ATOM 1483 N N . PHE A 1 195 ? -7.985 -12.745 -4.737 1.00 95.81 195 PHE A N 1
ATOM 1484 C CA . PHE A 1 195 ? -9.141 -11.857 -4.617 1.00 95.81 195 PHE A CA 1
ATOM 1485 C C . PHE A 1 195 ? -10.470 -12.627 -4.671 1.00 95.81 195 PHE A C 1
ATOM 1487 O O . PHE A 1 195 ? -11.380 -12.328 -3.906 1.00 95.81 195 PHE A O 1
ATOM 1494 N N . GLU A 1 196 ? -10.567 -13.651 -5.522 1.00 94.12 196 GLU A N 1
ATOM 1495 C CA . GLU A 1 196 ? -11.782 -14.463 -5.672 1.00 94.12 196 GLU A CA 1
ATOM 1496 C C . GLU A 1 196 ? -12.011 -15.450 -4.519 1.00 94.12 196 GLU A C 1
ATOM 1498 O O . GLU A 1 196 ? -13.153 -15.717 -4.153 1.00 94.12 196 GLU A O 1
ATOM 1503 N N . ASN A 1 197 ? -10.942 -16.021 -3.955 1.00 93.75 197 ASN A N 1
ATOM 1504 C CA . ASN A 1 197 ? -11.043 -17.103 -2.968 1.00 93.75 197 ASN A CA 1
ATOM 1505 C C . ASN A 1 197 ? -10.682 -16.695 -1.529 1.00 93.75 197 ASN A C 1
ATOM 1507 O O . ASN A 1 197 ? -10.669 -17.555 -0.647 1.00 93.75 197 ASN A O 1
ATOM 1511 N N . GLY A 1 198 ? -10.367 -15.418 -1.296 1.00 92.06 198 GLY A N 1
ATOM 1512 C CA . GLY A 1 198 ? -10.041 -14.873 0.024 1.00 92.06 198 GLY A CA 1
ATOM 1513 C C . GLY A 1 198 ? -8.696 -15.329 0.602 1.00 92.06 198 GLY A C 1
ATOM 1514 O O . GLY A 1 198 ? -8.471 -15.171 1.799 1.00 92.06 198 GLY A O 1
ATOM 1515 N N . LYS A 1 199 ? -7.803 -15.922 -0.203 1.00 95.25 199 LYS A N 1
ATOM 1516 C CA . LYS A 1 199 ? -6.451 -16.297 0.245 1.00 95.25 199 LYS A CA 1
ATOM 1517 C C . LYS A 1 199 ? -5.513 -15.092 0.268 1.00 95.25 199 LYS A C 1
ATOM 1519 O O . LYS A 1 199 ? -5.763 -14.085 -0.380 1.00 95.25 199 LYS A O 1
ATOM 1524 N N . ASP A 1 200 ? -4.399 -15.225 0.985 1.00 96.50 200 ASP A N 1
ATOM 1525 C CA . ASP A 1 200 ? -3.377 -14.181 1.091 1.00 96.50 200 ASP A CA 1
ATOM 1526 C C . ASP A 1 200 ? -2.506 -14.111 -0.183 1.00 96.50 200 ASP A C 1
ATOM 1528 O O . ASP A 1 200 ? -1.665 -14.998 -0.394 1.00 96.50 200 ASP A O 1
ATOM 1532 N N . PRO A 1 201 ? -2.649 -13.066 -1.025 1.00 97.19 201 PRO A N 1
ATOM 1533 C CA . PRO A 1 201 ? -1.838 -12.937 -2.229 1.00 97.19 201 PRO A CA 1
ATOM 1534 C C . PRO A 1 201 ? -0.369 -12.672 -1.918 1.00 97.19 201 PRO A C 1
ATOM 1536 O O . PRO A 1 201 ? 0.488 -13.115 -2.679 1.00 97.19 201 PRO A O 1
ATOM 1539 N N . LEU A 1 202 ? -0.062 -11.962 -0.827 1.00 95.62 202 LEU A N 1
ATOM 1540 C CA . LEU A 1 202 ? 1.306 -11.581 -0.499 1.00 95.62 202 LEU A CA 1
ATOM 1541 C C . LEU A 1 202 ? 2.111 -12.817 -0.100 1.00 95.62 202 LEU A C 1
ATOM 1543 O O . LEU A 1 202 ? 3.189 -13.033 -0.647 1.00 95.62 202 LEU A O 1
ATOM 1547 N N . LYS A 1 203 ? 1.556 -13.667 0.772 1.00 94.88 203 LYS A N 1
ATOM 1548 C CA . LYS A 1 203 ? 2.196 -14.926 1.180 1.00 94.88 203 LYS A CA 1
ATOM 1549 C C . LYS A 1 203 ? 2.395 -15.878 -0.001 1.00 94.88 203 LYS A C 1
ATOM 1551 O O . LYS A 1 203 ? 3.505 -16.346 -0.235 1.00 94.88 203 LYS A O 1
ATOM 1556 N N . ILE A 1 204 ? 1.337 -16.132 -0.775 1.00 96.44 204 ILE A N 1
ATOM 1557 C CA . ILE A 1 204 ? 1.391 -17.083 -1.896 1.00 96.44 204 ILE A CA 1
ATOM 1558 C C . ILE A 1 204 ? 2.318 -16.572 -3.003 1.00 96.44 204 ILE A C 1
ATOM 1560 O O . ILE A 1 204 ? 3.141 -17.322 -3.523 1.00 96.44 204 ILE A O 1
ATOM 1564 N N . GLY A 1 205 ? 2.210 -15.295 -3.370 1.00 95.81 205 GLY A N 1
ATOM 1565 C CA . GLY A 1 205 ? 3.022 -14.726 -4.441 1.00 95.81 205 GLY A CA 1
ATOM 1566 C C . GLY A 1 205 ? 4.493 -14.586 -4.057 1.00 95.81 205 GLY A C 1
ATOM 1567 O O . GLY A 1 205 ? 5.355 -14.770 -4.911 1.00 95.81 205 GLY A O 1
ATOM 1568 N N . GLN A 1 206 ? 4.811 -14.359 -2.778 1.00 92.44 206 GLN A N 1
ATOM 1569 C CA . GLN A 1 206 ? 6.198 -14.390 -2.308 1.00 92.44 206 GLN A CA 1
ATOM 1570 C C . GLN A 1 206 ? 6.837 -15.763 -2.497 1.00 92.44 206 GLN A C 1
ATOM 1572 O O . GLN A 1 206 ? 8.034 -15.822 -2.746 1.00 92.44 206 GLN A O 1
ATOM 1577 N N . GLU A 1 207 ? 6.080 -16.853 -2.385 1.00 91.69 207 GLU A N 1
ATOM 1578 C CA . GLU A 1 207 ? 6.575 -18.210 -2.630 1.00 91.69 207 GLU A CA 1
ATOM 1579 C C . GLU A 1 207 ? 6.625 -18.535 -4.131 1.00 91.69 207 GLU A C 1
ATOM 1581 O O . GLU A 1 207 ? 7.616 -19.091 -4.603 1.00 91.69 207 GLU A O 1
ATOM 1586 N N . ALA A 1 208 ? 5.587 -18.153 -4.882 1.00 93.62 208 ALA A N 1
ATOM 1587 C CA . ALA A 1 208 ? 5.379 -18.573 -6.269 1.00 93.62 208 ALA A CA 1
ATOM 1588 C C . ALA A 1 208 ? 6.050 -17.680 -7.330 1.00 93.62 208 ALA A C 1
ATOM 1590 O O . ALA A 1 208 ? 6.440 -18.176 -8.384 1.00 93.62 208 ALA A O 1
ATOM 1591 N N . CYS A 1 209 ? 6.182 -16.376 -7.076 1.00 91.88 209 CYS A N 1
ATOM 1592 C CA . CYS A 1 209 ? 6.604 -15.378 -8.065 1.00 91.88 209 CYS A CA 1
ATOM 1593 C C . CYS A 1 209 ? 8.032 -14.860 -7.837 1.00 91.88 209 CYS A C 1
ATOM 1595 O O . CYS A 1 209 ? 8.348 -13.735 -8.225 1.00 91.88 209 CYS A O 1
ATOM 1597 N N . LYS A 1 210 ? 8.903 -15.643 -7.186 1.00 78.75 210 LYS A N 1
ATOM 1598 C CA . LYS A 1 210 ? 10.310 -15.255 -6.984 1.00 78.75 210 LYS A CA 1
ATOM 1599 C C . LYS A 1 210 ? 11.056 -15.162 -8.318 1.00 78.75 210 LYS A C 1
ATOM 1601 O O . LYS A 1 210 ? 10.703 -15.835 -9.286 1.00 78.75 210 LYS A O 1
ATOM 1606 N N . ASN A 1 211 ? 12.109 -14.342 -8.333 1.00 58.31 211 ASN A N 1
ATOM 1607 C CA . ASN A 1 211 ? 13.096 -14.316 -9.413 1.00 58.31 211 ASN A CA 1
ATOM 1608 C C . ASN A 1 211 ? 13.556 -15.759 -9.700 1.00 58.31 211 ASN A C 1
ATOM 1610 O O . ASN A 1 211 ? 14.048 -16.429 -8.791 1.00 58.31 211 ASN A O 1
ATOM 1614 N N . PHE A 1 212 ? 13.339 -16.229 -10.931 1.00 44.16 212 PHE A N 1
ATOM 1615 C CA . PHE A 1 212 ? 13.986 -17.434 -11.457 1.00 44.16 212 PHE A CA 1
ATOM 1616 C C . PHE A 1 212 ? 15.429 -17.117 -11.828 1.00 44.16 212 PHE A C 1
ATOM 1618 O O . PHE A 1 212 ? 15.646 -15.988 -12.325 1.00 44.16 212 PHE A O 1
#

Radius of gyration: 16.71 Å; Cα contacts (8 Å, |Δi|>4): 383; chains: 1; bounding box: 45×35×44 Å